Protein AF-0000000084917978 (afdb_homodimer)

Sequence (212 aa):
MIKKILSIIFYSTITFCVLSFISFLFSLAYNSINRTSPNLKIGFPLNYYNQLAVSDNCNGIDLLHGSNIKNFILNYIICVTAILIIKYKSNIKTLLTPSRNSPFGGMIKKILSIIFYSTITFCVLSFISFLFSLAYNSINRTSPNLKIGFPLNYYNQLAVSDNCNGIDLLHGSNIKNFILNYIICVTAILIIKYKSNIKTLLTPSRNSPFGG

Solvent-accessible surface area (backbone atoms only — not comparable to full-atom values): 11146 Å² total; per-residue (Å²): 111,68,66,58,52,51,49,48,54,51,54,16,49,49,50,38,26,37,43,33,33,49,29,36,53,50,27,48,51,52,20,58,75,67,69,47,67,77,28,37,46,27,36,50,92,40,61,22,34,40,34,40,68,36,79,34,93,71,80,21,35,37,73,46,71,51,75,36,65,67,32,46,52,49,32,46,50,52,30,41,50,52,50,49,51,51,52,50,54,52,51,50,49,62,67,66,50,71,72,76,72,59,77,72,79,111,112,68,65,59,52,51,49,49,53,50,53,19,50,50,50,38,27,36,43,32,34,50,29,35,53,50,26,48,50,50,19,58,75,68,68,48,65,77,29,38,46,29,34,51,92,40,63,22,35,40,35,40,69,36,80,33,93,72,81,20,34,38,73,47,70,51,74,37,66,68,33,46,52,50,33,45,49,51,30,40,51,52,48,49,52,54,52,51,53,55,52,49,50,62,67,67,49,71,73,76,75,61,77,73,79,110

Foldseek 3Di:
DVVVVVVLLVQLVVVQVVQQVVQFVVQPVVCVVVVQPPWTFTAPPDTFKTWHWDQDPVRDTDIDIGGHVVRSVVRSVVSSVVSVVVVVVVVVVVVPPPPVPPVPPD/DVVVVVVLLVQLVVVQVVQQVVQFVVQPVVCVVVVQPPWTFTAPPDTFKTWHWDQDPVRDTDIDIGGHVVRSVVRSVVSSVVSVVVVVVVVVVVVPPPPVPPVPPD

Organism: Flavobacterium indicum (strain DSM 17447 / CIP 109464 / GPTSA100-9) (NCBI:txid1094466)

Secondary structure (DSSP, 8-state):
-HHHHHHHHHHHHHHHHHHHHHHHHHHHHHHHHTT-TT-EEE-SSS--EEEEEEE-TTS-EEEEEEE-HHHHHHHHHHHHHHHHHHHHHHHHHHHHS-----TT--/-HHHHHHHHHHHHHHHHHHHHHHHHHHHHHHHHTT-TT-EEE-SSS--EEEEEEE-TTS-EEEEEEE-HHHHHHHHHHHHHHHHHHHHHHHHHHHHS-----TT--

pLDDT: mean 84.76, std 16.05, range [24.89, 98.06]

Structure (mmCIF, N/CA/C/O backbone):
data_AF-0000000084917978-model_v1
#
loop_
_entity.id
_entity.type
_entity.pdbx_description
1 polymer Lipoprotein
#
loop_
_atom_site.group_PDB
_atom_site.id
_atom_site.type_symbol
_atom_site.label_atom_id
_atom_site.label_alt_id
_atom_site.label_comp_id
_atom_site.label_asym_id
_atom_site.label_entity_id
_atom_site.label_seq_id
_atom_site.pdbx_PDB_ins_code
_atom_site.Cartn_x
_atom_site.Cartn_y
_atom_site.Cartn_z
_atom_site.occupancy
_atom_site.B_iso_or_equiv
_atom_site.auth_seq_id
_atom_site.auth_comp_id
_atom_site.auth_asym_id
_atom_site.auth_atom_id
_atom_site.pdbx_PDB_model_num
ATOM 1 N N . MET A 1 1 ? -18.75 19.359 13.18 1 84 1 MET A N 1
ATOM 2 C CA . MET A 1 1 ? -18.703 17.938 13.5 1 84 1 MET A CA 1
ATOM 3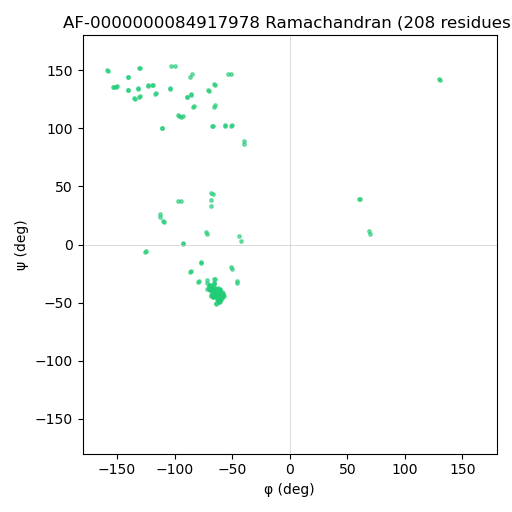 C C . MET A 1 1 ? -18.297 17.109 12.281 1 84 1 MET A C 1
ATOM 5 O O . MET A 1 1 ? -17.391 16.281 12.352 1 84 1 MET A O 1
ATOM 9 N N . ILE A 1 2 ? -18.906 17.391 11.094 1 91.5 2 ILE A N 1
ATOM 10 C CA . ILE A 1 2 ? -18.672 16.625 9.867 1 91.5 2 ILE A CA 1
ATOM 11 C C . ILE A 1 2 ? -17.203 16.766 9.445 1 91.5 2 ILE A C 1
ATOM 13 O O . ILE A 1 2 ? -16.594 15.805 8.992 1 91.5 2 ILE A O 1
ATOM 17 N N . LYS A 1 3 ? -16.703 17.891 9.617 1 90.44 3 LYS A N 1
ATOM 18 C CA . LYS A 1 3 ? -15.32 18.125 9.234 1 90.44 3 LYS A CA 1
ATOM 19 C C . LYS A 1 3 ? -14.367 17.234 10.031 1 90.44 3 LYS A C 1
ATOM 21 O O . LYS A 1 3 ? -13.375 16.734 9.492 1 90.44 3 LYS A O 1
ATOM 26 N N . LYS A 1 4 ? -14.633 17.094 11.266 1 90.94 4 LYS A N 1
ATOM 27 C CA . LYS A 1 4 ? -13.805 16.266 12.141 1 90.94 4 LYS A CA 1
ATOM 28 C C . LYS A 1 4 ? -13.867 14.797 11.734 1 90.94 4 LYS A C 1
ATOM 30 O O . LYS A 1 4 ? -12.852 14.102 11.734 1 90.94 4 LYS A O 1
ATOM 35 N N . ILE A 1 5 ? -15.031 14.375 11.398 1 93 5 ILE A N 1
ATOM 36 C CA . ILE A 1 5 ? -15.234 12.992 10.984 1 93 5 ILE A CA 1
ATOM 37 C C . ILE A 1 5 ? -14.484 12.727 9.68 1 93 5 ILE A C 1
ATOM 39 O O . ILE A 1 5 ? -13.836 11.688 9.531 1 93 5 ILE A O 1
ATOM 43 N N . LEU A 1 6 ? -14.547 13.609 8.82 1 94.44 6 LEU A N 1
ATOM 44 C CA . LEU A 1 6 ? -13.867 13.484 7.539 1 94.44 6 LEU A CA 1
ATOM 45 C C . LEU A 1 6 ? -12.352 13.414 7.73 1 94.44 6 LEU A C 1
ATOM 47 O O . LEU A 1 6 ? -11.672 12.664 7.031 1 94.44 6 LEU A O 1
ATOM 51 N N . SER A 1 7 ? -11.984 14.195 8.664 1 95.06 7 SER A N 1
ATOM 52 C CA . SER A 1 7 ? -10.555 14.188 8.961 1 95.06 7 SER A CA 1
ATOM 53 C C . SER A 1 7 ? -10.109 12.844 9.516 1 95.06 7 SER A C 1
ATOM 55 O O . SER A 1 7 ? -9.062 12.32 9.125 1 95.06 7 SER A O 1
ATOM 57 N N . ILE A 1 8 ? -10.906 12.297 10.305 1 94.19 8 ILE A N 1
ATOM 58 C CA . ILE A 1 8 ? -10.586 11 10.906 1 94.19 8 ILE A CA 1
ATOM 59 C C . ILE A 1 8 ? -10.555 9.922 9.828 1 94.19 8 ILE A C 1
ATOM 61 O O . ILE A 1 8 ? -9.625 9.117 9.781 1 94.19 8 ILE A O 1
ATOM 65 N N . ILE A 1 9 ? -11.5 9.93 8.969 1 96.38 9 ILE A N 1
ATOM 66 C CA . ILE A 1 9 ? -11.586 8.945 7.891 1 96.38 9 ILE A CA 1
ATOM 67 C C . ILE A 1 9 ? -10.391 9.102 6.957 1 96.38 9 ILE A C 1
ATOM 69 O O . ILE A 1 9 ? -9.789 8.109 6.543 1 96.38 9 ILE A O 1
ATOM 73 N N . PHE A 1 10 ? -10.055 10.297 6.715 1 96.75 10 PHE A N 1
ATOM 74 C CA . PHE A 1 10 ? -8.953 10.602 5.805 1 96.75 10 PHE A CA 1
ATOM 75 C C . PHE A 1 10 ? -7.637 10.07 6.352 1 96.75 10 PHE A C 1
ATOM 77 O O . PHE A 1 10 ? -6.938 9.312 5.676 1 96.75 10 PHE A O 1
ATOM 84 N N . TYR A 1 11 ? -7.34 10.383 7.602 1 96.5 11 TYR A N 1
ATOM 85 C CA . TYR A 1 11 ? -6.074 9.969 8.195 1 96.5 11 TYR A CA 1
ATOM 86 C C . TYR A 1 11 ? -6.039 8.461 8.422 1 96.5 11 TYR A C 1
ATOM 88 O O . TYR A 1 11 ? -4.988 7.832 8.289 1 96.5 11 TYR A O 1
ATOM 96 N N . SER A 1 12 ? -7.164 7.855 8.766 1 97.38 12 SER A N 1
ATOM 97 C CA . SER A 1 12 ? -7.234 6.41 8.953 1 97.38 12 SER A CA 1
ATOM 98 C C . SER A 1 12 ? -6.98 5.672 7.641 1 97.38 12 SER A C 1
ATOM 100 O O . SER A 1 12 ? -6.285 4.652 7.621 1 97.38 12 SER A O 1
ATOM 102 N N . THR A 1 13 ? -7.555 6.238 6.582 1 97.44 13 THR A N 1
ATOM 103 C CA . THR A 1 13 ? -7.383 5.613 5.277 1 97.44 13 THR A CA 1
ATOM 104 C C . THR A 1 13 ? -5.926 5.676 4.832 1 97.44 13 THR A C 1
ATOM 106 O O . THR A 1 13 ? -5.371 4.684 4.355 1 97.44 13 THR A O 1
ATOM 109 N N . ILE A 1 14 ? -5.328 6.77 5.016 1 97.44 14 ILE A N 1
ATOM 110 C CA . ILE A 1 14 ? -3.922 6.934 4.672 1 97.44 14 ILE A CA 1
ATOM 111 C C . ILE A 1 14 ? -3.072 5.961 5.48 1 97.44 14 ILE A C 1
ATOM 113 O O . ILE A 1 14 ? -2.219 5.262 4.93 1 97.44 14 ILE A O 1
ATOM 117 N N . THR A 1 15 ? -3.328 5.934 6.762 1 97.06 15 THR A N 1
ATOM 118 C CA . THR A 1 15 ? -2.584 5.043 7.645 1 97.06 15 THR A CA 1
ATOM 119 C C . THR A 1 15 ? -2.746 3.59 7.203 1 97.06 15 THR A C 1
ATOM 121 O O . THR A 1 15 ? -1.768 2.842 7.141 1 97.06 15 THR A O 1
ATOM 124 N N . PHE A 1 16 ? -3.904 3.246 6.875 1 98.06 16 PHE A N 1
ATOM 125 C CA . PHE A 1 16 ? -4.203 1.893 6.426 1 98.06 16 PHE A CA 1
ATOM 126 C C . PHE A 1 16 ? -3.438 1.562 5.152 1 98.06 16 PHE A C 1
ATOM 128 O O . PHE A 1 16 ? -2.838 0.49 5.039 1 98.06 16 PHE A O 1
ATOM 135 N N . CYS A 1 17 ? -3.475 2.453 4.238 1 96.75 17 CYS A N 1
ATOM 136 C CA . CYS A 1 17 ? -2.777 2.25 2.971 1 96.75 17 CYS A CA 1
ATOM 137 C C . CYS A 1 17 ? -1.277 2.102 3.191 1 96.75 17 CYS A C 1
ATOM 139 O O . CYS A 1 17 ? -0.643 1.223 2.605 1 96.75 17 CYS A O 1
ATOM 141 N N . VAL A 1 18 ? -0.763 2.914 4.027 1 97 18 VAL A N 1
ATOM 142 C CA . VAL A 1 18 ? 0.674 2.91 4.281 1 97 18 VAL A CA 1
ATOM 143 C C . VAL A 1 18 ? 1.075 1.602 4.957 1 97 18 VAL A C 1
ATOM 145 O O . VAL A 1 18 ? 2.016 0.932 4.523 1 97 18 VAL A O 1
ATOM 148 N N . LEU A 1 19 ? 0.319 1.195 5.918 1 97.06 19 LEU A N 1
ATOM 149 C CA . LEU A 1 19 ? 0.622 -0.039 6.633 1 97.06 19 LEU A CA 1
ATOM 150 C C . LEU A 1 19 ? 0.495 -1.247 5.711 1 97.06 19 LEU A C 1
ATOM 152 O O . LEU A 1 19 ? 1.307 -2.172 5.777 1 97.06 19 LEU A O 1
ATOM 156 N N . SER A 1 20 ? -0.467 -1.175 4.934 1 97.5 20 SER A N 1
ATOM 157 C CA . SER A 1 20 ? -0.692 -2.27 3.994 1 97.5 20 SER A CA 1
ATOM 158 C C . SER A 1 20 ? 0.442 -2.369 2.979 1 97.5 20 SER A C 1
ATOM 160 O O . SER A 1 20 ? 0.922 -3.465 2.684 1 97.5 20 SER A O 1
ATOM 162 N N . PHE A 1 21 ? 0.875 -1.261 2.508 1 96.69 21 PHE A N 1
ATOM 163 C CA . PHE A 1 21 ? 1.947 -1.267 1.52 1 96.69 21 PHE A CA 1
ATOM 164 C C . PHE A 1 21 ? 3.268 -1.681 2.156 1 96.69 21 PHE A C 1
ATOM 166 O O . PHE A 1 21 ? 4.047 -2.422 1.554 1 96.69 21 PHE A O 1
ATOM 173 N N . ILE A 1 22 ? 3.479 -1.251 3.336 1 96.56 22 ILE A N 1
ATOM 174 C CA . ILE A 1 22 ? 4.688 -1.65 4.047 1 96.56 22 ILE A CA 1
ATOM 175 C C . ILE A 1 22 ? 4.695 -3.164 4.246 1 96.56 22 ILE A C 1
ATOM 177 O O . ILE A 1 22 ? 5.727 -3.814 4.066 1 96.56 22 ILE A O 1
ATOM 181 N N . SER A 1 23 ? 3.584 -3.719 4.602 1 96 23 SER A N 1
ATOM 182 C CA . SER A 1 23 ? 3.484 -5.164 4.77 1 96 23 SER A CA 1
ATOM 183 C C . SER A 1 23 ? 3.797 -5.898 3.469 1 96 23 SER A C 1
ATOM 185 O O . SER A 1 23 ? 4.43 -6.957 3.482 1 96 23 SER A O 1
ATOM 187 N N . PHE A 1 24 ? 3.324 -5.305 2.4 1 94.44 24 PHE A N 1
ATOM 188 C CA . PHE A 1 24 ? 3.615 -5.855 1.082 1 94.44 24 PHE A CA 1
ATOM 189 C C . PHE A 1 24 ? 5.117 -5.863 0.818 1 94.44 24 PHE A C 1
ATOM 191 O O . PHE A 1 24 ? 5.676 -6.887 0.424 1 94.44 24 PHE A O 1
ATOM 198 N N . LEU A 1 25 ? 5.77 -4.738 1.049 1 94.19 25 LEU A N 1
ATOM 199 C CA . LEU A 1 25 ? 7.207 -4.625 0.814 1 94.19 25 LEU A CA 1
ATOM 200 C C . LEU A 1 25 ? 7.98 -5.602 1.692 1 94.19 25 LEU A C 1
ATOM 202 O O . LEU A 1 25 ? 8.938 -6.227 1.236 1 94.19 25 LEU A O 1
ATOM 206 N N . PHE A 1 26 ? 7.527 -5.723 2.848 1 94.62 26 PHE A N 1
ATOM 207 C CA . PHE A 1 26 ? 8.172 -6.648 3.77 1 94.62 26 PHE A CA 1
ATOM 208 C C . PHE A 1 26 ? 8.031 -8.086 3.285 1 94.62 26 PHE A C 1
ATOM 210 O O . PHE A 1 26 ? 8.977 -8.867 3.361 1 94.62 26 PHE A O 1
ATOM 217 N N . SER A 1 27 ? 6.848 -8.383 2.865 1 93.56 27 SER A N 1
ATOM 218 C CA . SER A 1 27 ? 6.598 -9.727 2.35 1 93.56 27 SER A CA 1
ATOM 219 C C . SER A 1 27 ? 7.477 -10.023 1.14 1 93.56 27 SER A C 1
ATOM 221 O O . SER A 1 27 ? 8.055 -11.109 1.043 1 93.56 27 SER A O 1
ATOM 223 N N . LEU A 1 28 ? 7.57 -9.078 0.259 1 90.5 28 LEU A N 1
ATOM 224 C CA . LEU A 1 28 ? 8.398 -9.25 -0.931 1 90.5 28 LEU A CA 1
ATOM 225 C C . LEU A 1 28 ? 9.859 -9.453 -0.553 1 90.5 28 LEU A C 1
ATOM 227 O O . LEU A 1 28 ? 10.523 -10.359 -1.073 1 90.5 28 LEU A O 1
ATOM 231 N N . ALA A 1 29 ? 10.344 -8.633 0.296 1 90.81 29 ALA A N 1
ATOM 232 C CA . ALA A 1 29 ? 11.727 -8.711 0.738 1 90.81 29 ALA A CA 1
ATOM 233 C C . ALA A 1 29 ? 12.008 -10.047 1.425 1 90.81 29 ALA A C 1
ATOM 235 O O . ALA A 1 29 ? 13.008 -10.711 1.129 1 90.81 29 ALA A O 1
ATOM 236 N N . TYR A 1 30 ? 11.109 -10.391 2.277 1 91.56 30 TYR A N 1
ATOM 237 C CA . TYR A 1 30 ? 11.242 -11.641 3.021 1 91.56 30 TYR A CA 1
ATOM 238 C C . TYR A 1 30 ? 11.32 -12.828 2.076 1 91.56 30 TYR A C 1
ATOM 240 O O . TYR A 1 30 ? 12.203 -13.688 2.219 1 91.56 30 TYR A O 1
ATOM 248 N N . ASN A 1 31 ? 10.438 -12.82 1.136 1 89.06 31 ASN A N 1
ATOM 249 C CA . ASN A 1 31 ? 10.359 -13.953 0.216 1 89.06 31 ASN A CA 1
ATOM 250 C C . ASN A 1 31 ? 11.547 -13.969 -0.749 1 89.06 31 ASN A C 1
ATOM 252 O O . ASN A 1 31 ? 12 -15.031 -1.162 1 89.06 31 ASN A O 1
ATOM 256 N N . SER A 1 32 ? 12.023 -12.812 -1.1 1 85.38 32 SER A N 1
ATOM 257 C CA . SER A 1 32 ? 13.203 -12.734 -1.957 1 85.38 32 SER A CA 1
ATOM 258 C C . SER A 1 32 ? 14.445 -13.266 -1.243 1 85.38 32 SER A C 1
ATOM 260 O O . SER A 1 32 ? 15.219 -14.023 -1.821 1 85.38 32 SER A O 1
ATOM 262 N N . ILE A 1 33 ? 14.586 -12.945 -0.074 1 90.44 33 ILE A N 1
ATOM 263 C CA . ILE A 1 33 ? 15.75 -13.336 0.719 1 90.44 33 ILE A CA 1
ATOM 264 C C . ILE A 1 33 ? 15.711 -14.836 0.987 1 90.44 33 ILE A C 1
ATOM 266 O O . ILE A 1 33 ? 16.734 -15.516 0.915 1 90.44 33 ILE A O 1
ATOM 270 N N . ASN A 1 34 ? 14.547 -15.438 1.256 1 90.31 34 ASN A N 1
ATOM 271 C CA . ASN A 1 34 ? 14.398 -16.844 1.61 1 90.31 34 ASN A CA 1
ATOM 272 C C . ASN A 1 34 ? 14.125 -17.703 0.38 1 90.31 34 ASN A C 1
ATOM 274 O O . ASN A 1 34 ? 13.859 -18.906 0.501 1 90.31 34 ASN A O 1
ATOM 278 N N . ARG A 1 35 ? 14.086 -17.141 -0.766 1 86.38 35 ARG A N 1
ATOM 279 C CA . ARG A 1 35 ? 13.891 -17.844 -2.035 1 86.38 35 ARG A CA 1
ATOM 280 C C . ARG A 1 35 ? 12.555 -18.578 -2.062 1 86.38 35 ARG A C 1
ATOM 282 O O . ARG A 1 35 ? 12.477 -19.719 -2.502 1 86.38 35 ARG A O 1
ATOM 289 N N . THR A 1 36 ? 11.531 -17.938 -1.514 1 83.5 36 THR A N 1
ATOM 290 C CA . THR A 1 36 ? 10.18 -18.5 -1.517 1 83.5 36 THR A CA 1
ATOM 291 C C . THR A 1 36 ? 9.266 -17.703 -2.443 1 83.5 36 THR A C 1
ATOM 293 O O . THR A 1 36 ? 8.039 -17.797 -2.342 1 83.5 36 THR A O 1
ATOM 296 N N . SER A 1 37 ? 9.891 -17.047 -3.279 1 79.31 37 SER A N 1
ATOM 297 C CA . SER A 1 37 ? 9.086 -16.359 -4.281 1 79.31 37 SER A CA 1
ATOM 298 C C . SER A 1 37 ? 8.367 -17.359 -5.191 1 79.31 37 SER A C 1
ATOM 300 O O . SER A 1 37 ? 8.883 -18.438 -5.477 1 79.31 37 SER A O 1
ATOM 302 N N . PRO A 1 38 ? 7.082 -16.922 -5.41 1 80.88 38 PRO A N 1
ATOM 303 C CA . PRO A 1 38 ? 6.383 -15.633 -5.406 1 80.88 38 PRO A CA 1
ATOM 304 C C . PRO A 1 38 ? 5.375 -15.516 -4.266 1 80.88 38 PRO A C 1
ATOM 306 O O . PRO A 1 38 ? 4.332 -14.875 -4.422 1 80.88 38 PRO A O 1
ATOM 309 N N . ASN A 1 39 ? 5.641 -16.25 -3.24 1 85.44 39 ASN A N 1
ATOM 310 C CA . ASN A 1 39 ? 4.719 -16.125 -2.117 1 85.44 39 ASN A CA 1
ATOM 311 C C . ASN A 1 39 ? 4.562 -14.672 -1.682 1 85.44 39 ASN A C 1
ATOM 313 O O . ASN A 1 39 ? 5.488 -13.875 -1.832 1 85.44 39 ASN A O 1
ATOM 317 N N . LEU A 1 40 ? 3.348 -14.391 -1.231 1 88.69 40 LEU A N 1
ATOM 318 C CA . LEU A 1 40 ? 3.053 -13.016 -0.849 1 88.69 40 LEU A CA 1
ATOM 319 C C . LEU A 1 40 ? 2.008 -12.977 0.261 1 88.69 40 LEU A C 1
ATOM 321 O O . LEU A 1 40 ? 1.028 -13.719 0.226 1 88.69 40 LEU A O 1
ATOM 325 N N . LYS A 1 41 ? 2.312 -12.102 1.237 1 92.06 41 LYS A N 1
ATOM 326 C CA . LYS A 1 41 ? 1.356 -11.828 2.307 1 92.06 41 LYS A CA 1
ATOM 327 C C . LYS A 1 41 ? 1.18 -10.328 2.514 1 92.06 41 LYS A C 1
ATOM 329 O O . LYS A 1 41 ? 2.16 -9.602 2.672 1 92.06 41 LYS A O 1
ATOM 334 N N . ILE A 1 42 ? -0.081 -9.922 2.482 1 94.56 42 ILE A N 1
ATOM 335 C CA . ILE A 1 42 ? -0.361 -8.5 2.658 1 94.56 42 ILE A CA 1
ATOM 336 C C . ILE A 1 42 ? -1.312 -8.305 3.836 1 94.56 42 ILE A C 1
ATOM 338 O O . ILE A 1 42 ? -2.275 -9.055 3.996 1 94.56 42 ILE A O 1
ATOM 342 N N . GLY A 1 43 ? -1.042 -7.328 4.645 1 95.88 43 GLY A N 1
ATOM 343 C CA . GLY A 1 43 ? -1.89 -6.949 5.762 1 95.88 43 GLY A CA 1
ATOM 344 C C . GLY A 1 43 ? -1.13 -6.824 7.07 1 95.88 43 GLY A C 1
ATOM 345 O O . GLY A 1 43 ? -0.24 -7.629 7.355 1 95.88 43 GLY A O 1
ATOM 346 N N . PHE A 1 44 ? -1.51 -5.898 7.801 1 93.75 44 PHE A N 1
ATOM 347 C CA . PHE A 1 44 ? -0.944 -5.676 9.125 1 93.75 44 PHE A CA 1
ATOM 348 C C . PHE A 1 44 ? -1.942 -4.965 10.031 1 93.75 44 PHE A C 1
ATOM 350 O O . PHE A 1 44 ? -2.51 -3.938 9.648 1 93.75 44 PHE A O 1
ATOM 357 N N . PRO A 1 45 ? -2.105 -5.324 11.141 1 93.5 45 PRO A N 1
ATOM 358 C CA . PRO A 1 45 ? -1.425 -6.422 11.836 1 93.5 45 PRO A CA 1
ATOM 359 C C . PRO A 1 45 ? -1.956 -7.793 11.43 1 93.5 45 PRO A C 1
ATOM 361 O O . PRO A 1 45 ? -1.317 -8.812 11.703 1 93.5 45 PRO A O 1
ATOM 364 N N . LEU A 1 46 ? -3.131 -7.805 10.797 1 96.31 46 LEU A N 1
ATOM 365 C CA . LEU A 1 46 ? -3.703 -9.07 10.344 1 96.31 46 LEU A CA 1
ATOM 366 C C . LEU A 1 46 ? -3.529 -9.234 8.836 1 96.31 46 LEU A C 1
ATOM 368 O O . LEU A 1 46 ? -3.803 -8.312 8.07 1 96.31 46 LEU A O 1
ATOM 372 N N . ASN A 1 47 ? -3.098 -10.375 8.477 1 95.5 47 ASN A N 1
ATOM 373 C CA . ASN A 1 47 ? -2.986 -10.664 7.051 1 95.5 47 ASN A CA 1
ATOM 374 C C . ASN A 1 47 ? -4.359 -10.805 6.395 1 95.5 47 ASN A C 1
ATOM 376 O O . ASN A 1 47 ? -5.238 -11.477 6.93 1 95.5 47 ASN A O 1
ATOM 380 N N . TYR A 1 48 ? -4.492 -10.094 5.246 1 95.5 48 TYR A N 1
ATOM 381 C CA . TYR A 1 48 ? -5.801 -10.219 4.617 1 95.5 48 TYR A CA 1
ATOM 382 C C . TYR A 1 48 ? -5.664 -10.68 3.17 1 95.5 48 TYR A C 1
ATOM 384 O O . TYR A 1 48 ? -6.668 -10.953 2.504 1 95.5 48 TYR A O 1
ATOM 392 N N . TYR A 1 49 ? -4.508 -10.781 2.672 1 92.81 49 TYR A N 1
ATOM 393 C CA . TYR A 1 49 ? -4.262 -11.344 1.348 1 92.81 49 TYR A CA 1
ATOM 394 C C . TYR A 1 49 ? -3.006 -12.203 1.346 1 92.81 49 TYR A C 1
ATOM 396 O O . TYR A 1 49 ? -1.991 -11.836 1.943 1 92.81 49 TYR A O 1
ATOM 404 N N . ASN A 1 50 ? -3.164 -13.359 0.765 1 90.75 50 ASN A N 1
ATOM 405 C CA . ASN A 1 50 ? -2.027 -14.266 0.688 1 90.75 50 ASN A CA 1
ATOM 406 C C . ASN A 1 50 ? -1.968 -14.977 -0.662 1 90.75 50 ASN A C 1
ATOM 408 O O . ASN A 1 50 ? -3.004 -15.289 -1.25 1 90.75 50 ASN A O 1
ATOM 412 N N . GLN A 1 51 ? -0.816 -15.164 -1.07 1 86.44 51 GLN A N 1
ATOM 413 C CA . GLN A 1 51 ? -0.516 -15.984 -2.236 1 86.44 51 GLN A CA 1
ATOM 414 C C . GLN A 1 51 ? 0.61 -16.969 -1.936 1 86.44 51 GLN A C 1
ATOM 416 O O . GLN A 1 51 ? 1.62 -16.609 -1.332 1 86.44 51 GLN A O 1
ATOM 421 N N . LEU A 1 52 ? 0.342 -18.25 -2.373 1 81.94 52 LEU A N 1
ATOM 422 C CA . LEU A 1 52 ? 1.307 -19.312 -2.078 1 81.94 52 LEU A CA 1
ATOM 423 C C . LEU A 1 52 ? 1.567 -20.172 -3.311 1 81.94 52 LEU A C 1
ATOM 425 O O . LEU A 1 52 ? 0.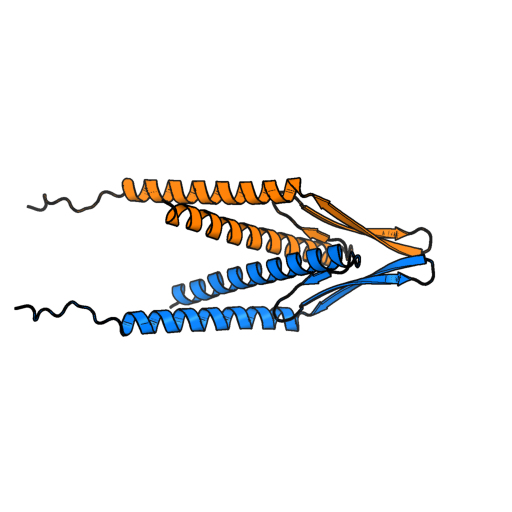627 -20.656 -3.939 1 81.94 52 LEU A O 1
ATOM 429 N N . ALA A 1 53 ? 2.867 -20.25 -3.611 1 76.31 53 ALA A N 1
ATOM 430 C CA . ALA A 1 53 ? 3.262 -21.156 -4.68 1 76.31 53 ALA A CA 1
ATOM 431 C C . ALA A 1 53 ? 3.42 -22.578 -4.156 1 76.31 53 ALA A C 1
ATOM 433 O O . ALA A 1 53 ? 4.117 -22.812 -3.164 1 76.31 53 ALA A O 1
ATOM 434 N N . VAL A 1 54 ? 2.594 -23.453 -4.723 1 71.88 54 VAL A N 1
ATOM 435 C CA . VAL A 1 54 ? 2.674 -24.844 -4.309 1 71.88 54 VAL A CA 1
ATOM 436 C C . VAL A 1 54 ? 3.1 -25.719 -5.492 1 71.88 54 VAL A C 1
ATOM 438 O O . VAL A 1 54 ? 2.641 -25.516 -6.617 1 71.88 54 VAL A O 1
ATOM 441 N N . SER A 1 55 ? 4.09 -26.547 -5.246 1 69.25 55 SER A N 1
ATOM 442 C CA . SER A 1 55 ? 4.539 -27.484 -6.266 1 69.25 55 SER A CA 1
ATOM 443 C C . SER A 1 55 ? 3.463 -28.516 -6.582 1 69.25 55 SER A C 1
ATOM 445 O O . SER A 1 55 ? 2.768 -29 -5.68 1 69.25 55 SER A O 1
ATOM 447 N N . ASP A 1 56 ? 3.107 -28.438 -7.812 1 62.38 56 ASP A N 1
ATOM 448 C CA . ASP A 1 56 ? 2.17 -29.484 -8.18 1 62.38 56 ASP A CA 1
ATOM 449 C C . ASP A 1 56 ? 2.908 -30.766 -8.562 1 62.38 56 ASP A C 1
ATOM 451 O O . ASP A 1 56 ? 4.098 -30.734 -8.883 1 62.38 56 ASP A O 1
ATOM 455 N N . ASN A 1 57 ? 2.26 -31.828 -8.242 1 59.38 57 ASN A N 1
ATOM 456 C CA . ASN A 1 57 ? 2.771 -33.188 -8.477 1 59.38 57 ASN A CA 1
ATOM 457 C C . ASN A 1 57 ? 3.34 -33.312 -9.891 1 59.38 57 ASN A C 1
ATOM 459 O O . ASN A 1 57 ? 4.203 -34.156 -10.133 1 59.38 57 ASN A O 1
ATOM 463 N N . CYS A 1 58 ? 2.805 -32.625 -10.742 1 57.75 58 CYS A N 1
ATOM 464 C CA . CYS A 1 58 ? 3.26 -32.812 -12.117 1 57.75 58 CYS A CA 1
ATOM 465 C C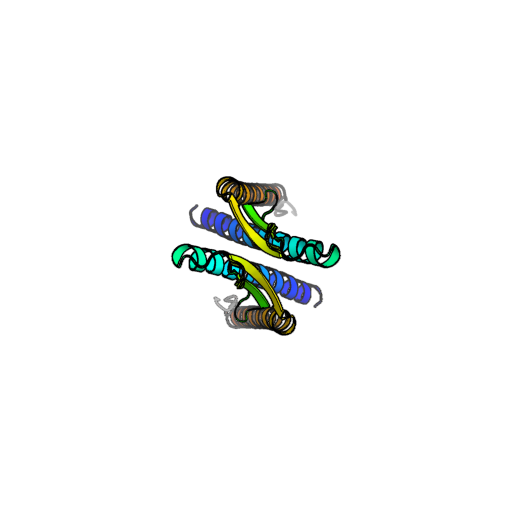 . CYS A 1 58 ? 4.297 -31.766 -12.484 1 57.75 58 CYS A C 1
ATOM 467 O O . CYS A 1 58 ? 4.367 -31.328 -13.641 1 57.75 58 CYS A O 1
ATOM 469 N N . ASN A 1 59 ? 5.129 -31.391 -11.664 1 56.97 59 ASN A N 1
ATOM 470 C CA . ASN A 1 59 ? 6.262 -30.5 -11.859 1 56.97 59 ASN A CA 1
ATOM 471 C C . ASN A 1 59 ? 5.805 -29.062 -12.117 1 56.97 59 ASN A C 1
ATOM 473 O O . ASN A 1 59 ? 6.535 -28.266 -12.711 1 56.97 59 ASN A O 1
ATOM 477 N N . GLY A 1 60 ? 4.465 -28.828 -11.922 1 59.66 60 GLY A N 1
ATOM 478 C CA . GLY A 1 60 ? 4.02 -27.453 -12.086 1 59.66 60 GLY A CA 1
ATOM 479 C C . GLY A 1 60 ? 3.852 -26.719 -10.773 1 59.66 60 GLY A C 1
ATOM 480 O O . GLY A 1 60 ? 4.176 -27.25 -9.711 1 59.66 60 GLY A O 1
ATOM 481 N N . ILE A 1 61 ? 3.971 -25.5 -10.742 1 62.22 61 ILE A N 1
ATOM 482 C CA . ILE A 1 61 ? 3.699 -24.672 -9.57 1 62.22 61 ILE A CA 1
ATOM 483 C C . ILE A 1 61 ? 2.287 -24.109 -9.656 1 62.22 61 ILE A C 1
ATOM 485 O O . ILE A 1 61 ? 1.907 -23.531 -10.68 1 62.22 61 ILE A O 1
ATOM 489 N N . ASP A 1 62 ? 1.417 -24.703 -8.672 1 70.25 62 ASP A N 1
ATOM 490 C CA . ASP A 1 62 ? 0.097 -24.094 -8.531 1 70.25 62 ASP A CA 1
ATOM 491 C C . ASP A 1 62 ? 0.135 -22.906 -7.57 1 70.25 62 ASP A C 1
ATOM 493 O O . ASP A 1 62 ? 0.82 -22.953 -6.547 1 70.25 62 ASP A O 1
ATOM 497 N N . LEU A 1 63 ? -0.418 -21.703 -8.008 1 72.12 63 LEU A N 1
ATOM 498 C CA . LEU A 1 63 ? -0.497 -20.547 -7.129 1 72.12 63 LEU A CA 1
ATOM 499 C C . LEU A 1 63 ? -1.843 -20.5 -6.41 1 72.12 63 LEU A C 1
ATOM 501 O O . LEU A 1 63 ? -2.883 -20.312 -7.047 1 72.12 63 LEU A O 1
ATOM 505 N N . LEU A 1 64 ? -1.751 -20.734 -5.121 1 79.06 64 LEU A N 1
ATOM 506 C CA . LEU A 1 64 ? -2.922 -20.578 -4.266 1 79.06 64 LEU A CA 1
ATOM 507 C C . LEU A 1 64 ? -3.023 -19.156 -3.742 1 79.06 64 LEU A C 1
ATOM 509 O O . LEU A 1 64 ? -2.012 -18.547 -3.395 1 79.06 64 LEU A O 1
ATOM 513 N N . HIS A 1 65 ? -4.211 -18.609 -3.977 1 82.88 65 HIS A N 1
ATOM 514 C CA . HIS A 1 65 ? -4.41 -17.266 -3.445 1 82.88 65 HIS A CA 1
ATOM 515 C C . HIS A 1 65 ? -5.719 -17.172 -2.674 1 82.88 65 HIS A C 1
ATOM 517 O O . HIS A 1 65 ? -6.621 -17.984 -2.865 1 82.88 65 HIS A O 1
ATOM 523 N N . GLY A 1 66 ? -5.723 -16.234 -1.695 1 85.81 66 GLY A N 1
ATOM 524 C CA . GLY A 1 66 ? -6.914 -16.031 -0.887 1 85.81 66 GLY A CA 1
ATOM 525 C C . GLY A 1 66 ? -6.969 -14.672 -0.221 1 85.81 66 GLY A C 1
ATOM 526 O O . GLY A 1 66 ? -5.926 -14.055 0.028 1 85.81 66 GLY A O 1
ATOM 527 N N . SER A 1 67 ? -8.211 -14.258 -0.048 1 89.38 67 SER A N 1
ATOM 528 C CA . SER A 1 67 ? -8.461 -13 0.655 1 89.38 67 SER A CA 1
ATOM 529 C C . SER A 1 67 ? -9.312 -13.227 1.903 1 89.38 67 SER A C 1
ATOM 531 O O . SER A 1 67 ? -10.188 -14.094 1.915 1 89.38 67 SER A O 1
ATOM 533 N N . ASN A 1 68 ? -8.953 -12.594 2.941 1 93.31 68 ASN A N 1
ATOM 534 C CA . ASN A 1 68 ? -9.719 -12.578 4.184 1 93.31 68 ASN A CA 1
ATOM 535 C C . ASN A 1 68 ? -10.32 -11.203 4.461 1 93.31 68 ASN A C 1
ATOM 537 O O . ASN A 1 68 ? -9.68 -10.352 5.066 1 93.31 68 ASN A O 1
ATOM 541 N N . ILE A 1 69 ? -11.555 -11.016 4.176 1 93.25 69 ILE A N 1
ATOM 542 C CA . ILE A 1 69 ? -12.227 -9.719 4.23 1 93.25 69 ILE A CA 1
ATOM 543 C C . ILE A 1 69 ? -12.383 -9.281 5.684 1 93.25 69 ILE A C 1
ATOM 545 O O . ILE A 1 69 ? -12.328 -8.086 5.988 1 93.25 69 ILE A O 1
ATOM 549 N N . LYS A 1 70 ? -12.633 -10.289 6.465 1 96.31 70 LYS A N 1
ATOM 550 C CA . LYS A 1 70 ? -12.773 -9.961 7.883 1 96.31 70 LYS A CA 1
ATOM 551 C C . LYS A 1 70 ? -11.508 -9.297 8.414 1 96.31 70 LYS A C 1
ATOM 553 O O . LYS A 1 70 ? -11.586 -8.273 9.102 1 96.31 70 LYS A O 1
ATOM 558 N N . ASN A 1 71 ? -10.359 -9.836 8.07 1 96.75 71 ASN A N 1
ATOM 559 C CA . ASN A 1 71 ? -9.094 -9.266 8.5 1 96.75 71 ASN A CA 1
ATOM 560 C C . ASN A 1 71 ? -8.867 -7.887 7.887 1 96.75 71 ASN A C 1
ATOM 562 O O . ASN A 1 71 ? -8.281 -7.004 8.523 1 96.75 71 ASN A O 1
ATOM 566 N N . PHE A 1 72 ? -9.32 -7.645 6.707 1 96.62 72 PHE A N 1
ATOM 567 C CA . PHE A 1 72 ? -9.227 -6.355 6.031 1 96.62 72 PHE A CA 1
ATOM 568 C C . PHE A 1 72 ? -9.992 -5.289 6.801 1 96.62 72 PHE A C 1
ATOM 570 O O . PHE A 1 72 ? -9.445 -4.23 7.117 1 96.62 72 PHE A O 1
ATOM 577 N N . ILE A 1 73 ? -11.188 -5.609 7.176 1 97.38 73 ILE A N 1
ATOM 578 C CA . ILE A 1 73 ? -12.062 -4.688 7.887 1 97.38 73 ILE A CA 1
ATOM 579 C C . ILE A 1 73 ? -11.516 -4.422 9.289 1 97.38 73 ILE A C 1
ATOM 581 O O . ILE A 1 73 ? -11.484 -3.277 9.742 1 97.38 73 ILE A O 1
ATOM 585 N N . LEU A 1 74 ? -11.094 -5.48 9.883 1 97.75 74 LEU A N 1
ATOM 586 C CA . LEU A 1 74 ? -10.547 -5.336 11.227 1 97.75 74 LEU A CA 1
ATOM 587 C C . LEU A 1 74 ? -9.32 -4.441 11.227 1 97.75 74 LEU A C 1
ATOM 589 O O . LEU A 1 74 ? -9.156 -3.596 12.109 1 97.75 74 LEU A O 1
ATOM 593 N N . ASN A 1 75 ? -8.422 -4.625 10.234 1 98 75 ASN A N 1
ATOM 594 C CA . ASN A 1 75 ? -7.254 -3.76 10.109 1 98 75 ASN A CA 1
ATOM 595 C C . ASN A 1 75 ? -7.652 -2.295 9.961 1 98 75 ASN A C 1
ATOM 597 O O . ASN A 1 75 ? -7.016 -1.411 10.539 1 98 75 ASN A O 1
ATOM 601 N N . TYR A 1 76 ? -8.656 -2.059 9.195 1 97.81 76 TYR A N 1
ATOM 602 C CA . TYR A 1 76 ? -9.109 -0.684 9.016 1 97.81 76 TYR A CA 1
ATOM 603 C C . TYR A 1 76 ? -9.656 -0.109 10.312 1 97.81 76 TYR A C 1
ATOM 605 O O . TYR A 1 76 ? -9.383 1.043 10.656 1 97.81 76 TYR A O 1
ATOM 613 N N . ILE A 1 77 ? -10.406 -0.891 11.047 1 97.94 77 ILE A N 1
ATOM 614 C CA . ILE A 1 77 ? -10.969 -0.469 12.328 1 97.94 77 ILE A CA 1
ATOM 615 C C . ILE A 1 77 ? -9.844 -0.14 13.305 1 97.94 77 ILE A C 1
ATOM 617 O O . ILE A 1 77 ? -9.922 0.845 14.039 1 97.94 77 ILE A O 1
ATOM 621 N N . ILE A 1 78 ? -8.859 -0.958 13.281 1 97.94 78 ILE A N 1
ATOM 622 C CA . ILE A 1 78 ? -7.699 -0.71 14.133 1 97.94 78 ILE A CA 1
ATOM 623 C C . ILE A 1 78 ? -7.086 0.644 13.781 1 97.94 78 ILE A C 1
ATOM 625 O O . ILE A 1 78 ? -6.73 1.419 14.672 1 97.94 78 ILE A O 1
ATOM 629 N N . CYS A 1 79 ? -6.945 0.938 12.484 1 97.44 79 CYS A N 1
ATOM 630 C CA . CYS A 1 79 ? -6.402 2.221 12.055 1 97.44 79 CYS A CA 1
ATOM 631 C C . CYS A 1 79 ? -7.297 3.369 12.508 1 97.44 79 CYS A C 1
ATOM 633 O O . CYS A 1 79 ? -6.809 4.391 12.992 1 97.44 79 CYS A O 1
ATOM 635 N N . VAL A 1 80 ? -8.625 3.227 12.43 1 97.19 80 VAL A N 1
ATOM 636 C CA . VAL A 1 80 ? -9.578 4.238 12.867 1 97.19 80 VAL A CA 1
ATOM 637 C C . VAL A 1 80 ? -9.422 4.488 14.359 1 97.19 80 VAL A C 1
ATOM 639 O O . VAL A 1 80 ? -9.383 5.641 14.805 1 97.19 80 VAL A O 1
ATOM 642 N N . THR A 1 81 ? -9.328 3.43 15.07 1 97.5 81 THR A N 1
ATOM 643 C CA . THR A 1 81 ? -9.18 3.525 16.516 1 97.5 81 THR A CA 1
ATOM 644 C C . THR A 1 81 ? -7.887 4.25 16.875 1 97.5 81 THR A C 1
ATOM 646 O O . THR A 1 81 ? -7.875 5.105 17.766 1 97.5 81 THR A O 1
ATOM 649 N N . ALA A 1 82 ? -6.828 3.893 16.234 1 96.12 82 ALA A N 1
ATOM 650 C CA . ALA A 1 82 ? -5.539 4.535 16.484 1 96.12 82 ALA A CA 1
ATOM 651 C C . ALA A 1 82 ? -5.625 6.043 16.25 1 96.12 82 ALA A C 1
ATOM 653 O O . ALA A 1 82 ? -5.141 6.836 17.062 1 96.12 82 ALA A O 1
ATOM 654 N N . ILE A 1 83 ? -6.273 6.473 15.156 1 96.19 83 ILE A N 1
ATOM 655 C CA . ILE A 1 83 ? -6.383 7.883 14.812 1 96.19 83 ILE A CA 1
ATOM 656 C C . ILE A 1 83 ? -7.277 8.594 15.82 1 96.19 83 ILE A C 1
ATOM 658 O O . ILE A 1 83 ? -7.012 9.742 16.203 1 96.19 83 ILE A O 1
ATOM 662 N N . LEU A 1 84 ? -8.25 7.891 16.234 1 95.31 84 LEU A N 1
ATOM 663 C CA . LEU A 1 84 ? -9.125 8.453 17.266 1 95.31 84 LEU A CA 1
ATOM 664 C C . LEU A 1 84 ? -8.359 8.719 18.547 1 95.31 84 LEU A C 1
ATOM 666 O O . LEU A 1 84 ? -8.516 9.781 19.172 1 95.31 84 LEU A O 1
ATOM 670 N N . ILE A 1 85 ? -7.582 7.82 18.953 1 94.38 85 ILE A N 1
ATOM 671 C CA . ILE A 1 85 ? -6.785 7.953 20.172 1 94.38 85 ILE A CA 1
ATOM 672 C C . ILE A 1 85 ? -5.809 9.117 20.031 1 94.38 85 ILE A C 1
ATOM 674 O O . ILE A 1 85 ? -5.664 9.93 20.938 1 94.38 85 ILE A O 1
ATOM 678 N N . ILE A 1 86 ? -5.16 9.188 18.906 1 92.25 86 ILE A N 1
ATOM 679 C CA . ILE A 1 86 ? -4.18 10.242 18.672 1 92.25 86 ILE A CA 1
ATOM 680 C C . ILE A 1 86 ? -4.867 11.602 18.703 1 92.25 86 ILE A C 1
ATOM 682 O O . ILE A 1 86 ? -4.363 12.539 19.328 1 92.25 86 ILE A O 1
ATOM 686 N N . LYS A 1 87 ? -5.969 11.742 18.094 1 90.5 87 LYS A N 1
ATOM 687 C CA . LYS A 1 87 ? -6.688 13.016 18.078 1 90.5 87 LYS A CA 1
ATOM 688 C C . LYS A 1 87 ? -7.215 13.375 19.469 1 90.5 87 LYS A C 1
ATOM 690 O O . LYS A 1 87 ? -7.223 14.547 19.844 1 90.5 87 LYS A O 1
ATOM 695 N N . TYR A 1 88 ? -7.652 12.422 20.172 1 89.25 88 TYR A N 1
ATOM 696 C CA . TYR A 1 88 ? -8.125 12.648 21.531 1 89.25 88 TYR A CA 1
ATOM 697 C C . TYR A 1 88 ? -7 13.148 22.438 1 89.25 88 TYR A C 1
ATOM 699 O O . TYR A 1 88 ? -7.168 14.117 23.172 1 89.25 88 TYR A O 1
ATOM 707 N N . LYS A 1 89 ? -5.914 12.555 22.359 1 88.56 89 LYS A N 1
ATOM 708 C CA . LYS A 1 89 ? -4.758 12.938 23.156 1 88.56 89 LYS A CA 1
ATOM 709 C C . LYS A 1 89 ? -4.285 14.344 22.797 1 88.56 89 LYS A C 1
ATOM 711 O O . LYS A 1 89 ? -3.889 15.117 23.672 1 88.56 89 LYS A O 1
ATOM 716 N N . SER A 1 90 ? -4.348 14.656 21.5 1 85.81 90 SER A N 1
ATOM 717 C CA . SER A 1 90 ? -3.945 15.984 21.047 1 85.81 90 SER A CA 1
ATOM 718 C C . SER A 1 90 ? -4.895 17.047 21.578 1 85.81 90 SER A C 1
ATOM 720 O O . SER A 1 90 ? -4.457 18.141 21.953 1 85.81 90 SER A O 1
ATOM 722 N N . ASN A 1 91 ? -6.047 16.719 21.656 1 83.94 91 ASN A N 1
ATOM 723 C CA . ASN A 1 91 ? -7.031 17.656 22.188 1 83.94 91 ASN A CA 1
ATOM 724 C C . ASN A 1 91 ? -6.855 17.875 23.688 1 83.94 91 ASN A C 1
ATOM 726 O O . ASN A 1 91 ? -7.008 19 24.172 1 83.94 91 ASN A O 1
ATOM 730 N N . ILE A 1 92 ? -6.551 16.891 24.344 1 82.69 92 ILE A N 1
ATOM 731 C CA . ILE A 1 92 ? -6.34 17 25.781 1 82.69 92 ILE A CA 1
ATOM 732 C C . ILE A 1 92 ? -5.098 17.844 26.062 1 82.69 92 ILE A C 1
ATOM 734 O O . ILE A 1 92 ? -5.09 18.672 26.969 1 82.69 92 ILE A O 1
ATOM 738 N N . LYS A 1 93 ? -4.109 17.688 25.359 1 77.69 93 LYS A N 1
ATOM 739 C CA . LYS A 1 93 ? -2.871 18.438 25.531 1 77.69 93 LYS A CA 1
ATOM 740 C C . LYS A 1 93 ? -3.096 19.922 25.281 1 77.69 93 LYS A C 1
ATOM 742 O O . LYS A 1 93 ? -2.543 20.766 25.984 1 77.69 93 LYS A O 1
ATOM 747 N N . THR A 1 94 ? -3.859 20.219 24.297 1 73.38 94 THR A N 1
ATOM 748 C CA . THR A 1 94 ? -4.16 21.609 24.031 1 73.38 94 THR A CA 1
ATOM 749 C C . THR A 1 94 ? -4.957 22.234 25.172 1 73.38 94 THR A C 1
ATOM 751 O O . THR A 1 94 ? -4.805 23.422 25.469 1 73.38 94 THR A O 1
ATOM 754 N N . LEU A 1 95 ? -5.688 21.438 25.797 1 72.5 95 LEU A N 1
ATOM 755 C CA . LEU A 1 95 ? -6.512 21.906 26.906 1 72.5 95 LEU A CA 1
ATOM 756 C C . LEU A 1 95 ? -5.676 22.062 28.172 1 72.5 95 LEU A C 1
ATOM 758 O O . LEU A 1 95 ? -5.945 22.953 28.984 1 72.5 95 LEU A O 1
ATOM 762 N N . LEU A 1 96 ? -4.676 21.266 28.328 1 71.81 96 LEU A N 1
ATOM 763 C CA . LEU A 1 96 ? -3.855 21.266 29.531 1 71.81 96 LEU A CA 1
ATOM 764 C C . LEU A 1 96 ? -2.732 22.297 29.422 1 71.81 96 LEU A C 1
ATOM 766 O O . LEU A 1 96 ? -2.072 22.609 30.422 1 71.81 96 LEU A O 1
ATOM 770 N N . THR A 1 97 ? -2.35 22.672 28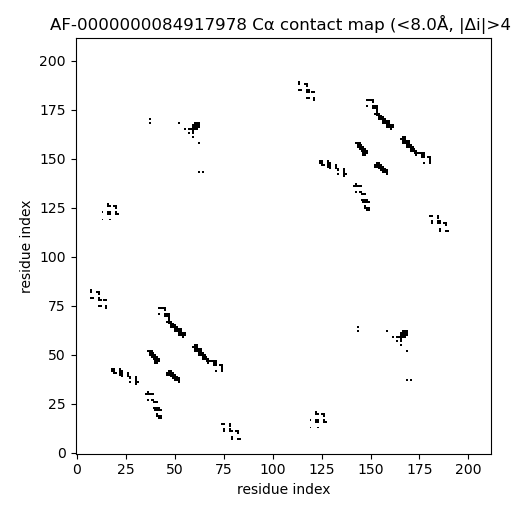.172 1 65.62 97 THR A N 1
ATOM 771 C CA . THR A 1 97 ? -1.378 23.75 28.047 1 65.62 97 THR A CA 1
ATOM 772 C C . THR A 1 97 ? -1.978 25.078 28.516 1 65.62 97 THR A C 1
ATOM 774 O O . THR A 1 97 ? -3.02 25.5 28.016 1 65.62 97 THR A O 1
ATOM 777 N N . PRO A 1 98 ? -1.684 25.562 29.672 1 57.72 98 PRO A N 1
ATOM 778 C CA . PRO A 1 98 ? -2.193 26.797 30.281 1 57.72 98 PRO A CA 1
ATOM 779 C C . PRO A 1 98 ? -2.076 28 29.344 1 57.72 98 PRO A C 1
ATOM 781 O O . PRO A 1 98 ? -1.081 28.125 28.625 1 57.72 98 PRO A O 1
ATOM 784 N N . SER A 1 99 ? -3.135 28.422 28.734 1 55.69 99 SER A N 1
ATOM 785 C CA . SER A 1 99 ? -3.102 29.719 28.078 1 55.69 99 SER A CA 1
ATOM 786 C C . SER A 1 99 ? -2.336 30.75 28.906 1 55.69 99 SER A C 1
ATOM 788 O O . SER A 1 99 ? -2.619 30.922 30.094 1 55.69 99 SER A O 1
ATOM 790 N N . ARG A 1 100 ? -1.047 30.781 28.719 1 52.69 100 ARG A N 1
ATOM 791 C CA . ARG A 1 100 ? -0.233 31.781 29.406 1 52.69 100 ARG A CA 1
ATOM 792 C C . ARG A 1 100 ? -0.905 33.156 29.391 1 52.69 100 ARG A C 1
ATOM 794 O O . ARG A 1 100 ? -0.278 34.156 29.703 1 52.69 100 ARG A O 1
ATOM 801 N N . ASN A 1 101 ? -2.119 33.25 28.828 1 46.75 101 ASN A N 1
ATOM 802 C CA . ASN A 1 101 ? -2.562 34.625 28.922 1 46.75 101 ASN A CA 1
ATOM 803 C C . ASN A 1 101 ? -2.842 35.031 30.359 1 46.75 101 ASN A C 1
ATOM 805 O O . ASN A 1 101 ? -3.961 34.875 30.859 1 46.75 101 ASN A O 1
ATOM 809 N N . SER A 1 102 ? -2.107 34.5 31.344 1 45.66 102 SER A N 1
ATOM 810 C CA . SER A 1 102 ? -2.424 35.188 32.594 1 45.66 102 SER A CA 1
ATOM 811 C C . SER A 1 102 ? -2.195 36.688 32.469 1 45.66 102 SER A C 1
ATOM 813 O O . SER A 1 102 ? -1.122 37.125 32.062 1 45.66 102 SER A O 1
ATOM 815 N N . PRO A 1 103 ? -3.354 37.5 32.312 1 45.19 103 PRO A N 1
ATOM 816 C CA . PRO A 1 103 ? -3.268 38.969 32.344 1 45.19 103 PRO A CA 1
ATOM 817 C C . PRO A 1 103 ? -2.508 39.469 33.594 1 45.19 103 PRO A C 1
ATOM 819 O O . PRO A 1 103 ? -2.332 40.688 33.75 1 45.19 103 PRO A O 1
ATOM 822 N N . PHE A 1 104 ? -2.416 38.5 34.688 1 42.03 104 PHE A N 1
ATOM 823 C CA . PHE A 1 104 ? -2.016 39.156 35.938 1 42.03 104 PHE A CA 1
ATOM 824 C C . PHE A 1 104 ? -0.547 39.562 35.875 1 42.03 104 PHE A C 1
ATOM 826 O O . PHE A 1 104 ? 0.036 39.906 36.906 1 42.03 104 PHE A O 1
ATOM 833 N N . GLY A 1 105 ? 0.157 39.469 34.688 1 35.34 105 GLY A N 1
ATOM 834 C CA . GLY A 1 105 ? 1.406 40.188 34.844 1 35.34 105 GLY A CA 1
ATOM 835 C C . GLY A 1 105 ? 1.207 41.688 34.969 1 35.34 105 GLY A C 1
ATOM 836 O O . GLY A 1 105 ? 1.424 42.438 34.031 1 35.34 105 GLY A O 1
ATOM 837 N N . GLY A 1 106 ? 0.183 42.125 35.812 1 24.89 106 GLY A N 1
ATOM 838 C CA . GLY A 1 106 ? 0.449 43.469 36.312 1 24.89 106 GLY A CA 1
ATOM 839 C C . GLY A 1 106 ? 1.678 43.531 37.219 1 24.89 106 GLY A C 1
ATOM 840 O O . GLY A 1 106 ? 2.17 42.469 37.688 1 24.89 106 GLY A O 1
ATOM 841 N N . MET B 1 1 ? 16.109 24.453 7.414 1 83.88 1 MET B N 1
ATOM 842 C CA . MET B 1 1 ? 16.203 23.828 6.102 1 83.88 1 MET B CA 1
ATOM 843 C C . MET B 1 1 ? 15.953 22.312 6.203 1 83.88 1 MET B C 1
ATOM 845 O O . MET B 1 1 ? 15.141 21.766 5.457 1 83.88 1 MET B O 1
ATOM 849 N N . ILE B 1 2 ? 16.562 21.625 7.195 1 91.56 2 ILE B N 1
ATOM 850 C CA . ILE B 1 2 ? 16.469 20.172 7.359 1 91.56 2 ILE B CA 1
ATOM 851 C C . ILE B 1 2 ? 15.023 19.781 7.648 1 91.56 2 ILE B C 1
ATOM 853 O O . ILE B 1 2 ? 14.531 18.766 7.145 1 91.56 2 ILE B O 1
ATOM 857 N N . LYS B 1 3 ? 14.398 20.547 8.375 1 90.31 3 LYS B N 1
ATOM 858 C CA . LYS B 1 3 ? 13.008 20.25 8.719 1 90.31 3 LYS B CA 1
ATOM 859 C C . LYS B 1 3 ? 12.125 20.234 7.48 1 90.31 3 LYS B C 1
ATOM 861 O O . LYS B 1 3 ? 11.219 19.406 7.375 1 90.31 3 LYS B O 1
ATOM 866 N N . LYS B 1 4 ? 12.32 21.141 6.613 1 91.19 4 LYS B N 1
ATOM 867 C CA . LYS B 1 4 ? 11.547 21.234 5.379 1 91.19 4 LYS B CA 1
ATOM 868 C C . LYS B 1 4 ? 11.789 20.016 4.492 1 91.19 4 LYS B C 1
ATOM 870 O O . LYS B 1 4 ? 10.852 19.469 3.898 1 91.19 4 LYS B O 1
ATOM 875 N N . ILE B 1 5 ? 13.016 19.609 4.441 1 92.81 5 ILE B N 1
ATOM 876 C CA . ILE B 1 5 ? 13.391 18.453 3.637 1 92.81 5 ILE B CA 1
ATOM 877 C C . ILE B 1 5 ? 12.734 17.203 4.207 1 92.81 5 ILE B C 1
ATOM 879 O O . ILE B 1 5 ? 12.219 16.375 3.459 1 92.81 5 ILE B O 1
ATOM 883 N N . LEU B 1 6 ? 12.75 17.078 5.434 1 94.31 6 LEU B N 1
ATOM 884 C CA . LEU B 1 6 ? 12.148 15.93 6.098 1 94.31 6 LEU B CA 1
ATOM 885 C C . LEU B 1 6 ? 10.648 15.883 5.844 1 94.31 6 LEU B C 1
ATOM 887 O O . LEU B 1 6 ? 10.086 14.797 5.66 1 94.31 6 LEU B O 1
ATOM 891 N N . SER B 1 7 ? 10.125 17.062 5.84 1 95.12 7 SER B N 1
ATOM 892 C CA . SER B 1 7 ? 8.695 17.125 5.566 1 95.12 7 SER B CA 1
ATOM 893 C C . SER B 1 7 ? 8.375 16.672 4.148 1 95.12 7 SER B C 1
ATOM 895 O O . SER B 1 7 ? 7.414 15.938 3.932 1 95.12 7 SER B O 1
ATOM 897 N N 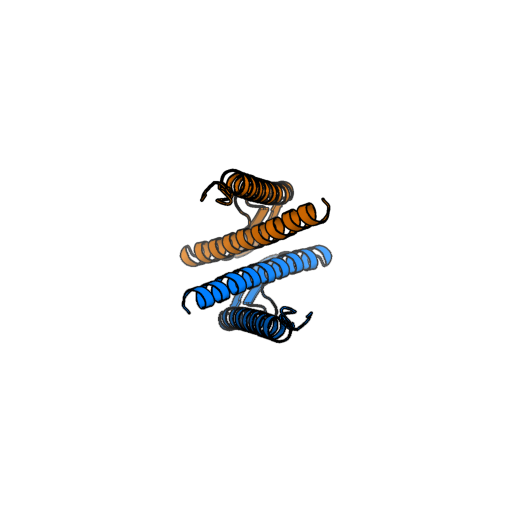. ILE B 1 8 ? 9.195 17.031 3.268 1 94.38 8 ILE B N 1
ATOM 898 C CA . ILE B 1 8 ? 8.992 16.672 1.871 1 94.38 8 ILE B CA 1
ATOM 899 C C . ILE B 1 8 ? 9.133 15.156 1.711 1 94.38 8 ILE B C 1
ATOM 901 O O . ILE B 1 8 ? 8.305 14.516 1.059 1 94.38 8 ILE B O 1
ATOM 905 N N . ILE B 1 9 ? 10.109 14.602 2.307 1 96.25 9 ILE B N 1
ATOM 906 C CA . ILE B 1 9 ? 10.359 13.164 2.232 1 96.25 9 ILE B CA 1
ATOM 907 C C . ILE B 1 9 ? 9.195 12.406 2.867 1 96.25 9 ILE B C 1
ATOM 909 O O . ILE B 1 9 ? 8.727 11.398 2.324 1 96.25 9 ILE B O 1
ATOM 913 N N . PHE B 1 10 ? 8.727 12.922 3.928 1 96.75 10 PHE B N 1
ATOM 914 C CA . PHE B 1 10 ? 7.648 12.289 4.664 1 96.75 10 PHE B CA 1
ATOM 915 C C . PHE B 1 10 ? 6.375 12.242 3.83 1 96.75 10 PHE B C 1
ATOM 917 O O . PHE B 1 10 ? 5.801 11.172 3.617 1 96.75 10 PHE B O 1
ATOM 924 N N . TYR B 1 11 ? 5.98 13.375 3.291 1 96.5 11 TYR B N 1
ATOM 925 C CA . TYR B 1 11 ? 4.738 13.438 2.527 1 96.5 11 TYR B CA 1
ATOM 926 C C . TYR B 1 11 ? 4.863 12.68 1.212 1 96.5 11 TYR B C 1
ATOM 928 O O . TYR B 1 11 ? 3.896 12.078 0.743 1 96.5 11 TYR B O 1
ATOM 936 N N . SER B 1 12 ? 6.031 12.68 0.575 1 97.44 12 SER B N 1
ATOM 937 C CA . SER B 1 12 ? 6.25 11.938 -0.662 1 97.44 12 SER B CA 1
ATOM 938 C C . SER B 1 12 ? 6.152 10.438 -0.429 1 97.44 12 SER B C 1
ATOM 940 O O . SER B 1 12 ? 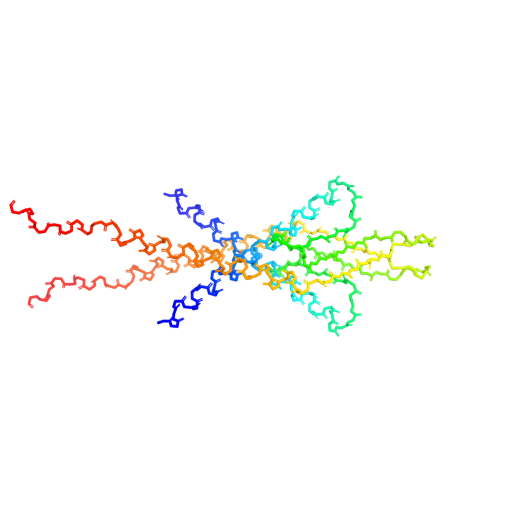5.57 9.711 -1.241 1 97.44 12 SER B O 1
ATOM 942 N N . THR B 1 13 ? 6.719 10.031 0.702 1 97.44 13 THR B N 1
ATOM 943 C CA . THR B 1 13 ? 6.688 8.609 1.025 1 97.44 13 THR B CA 1
ATOM 944 C C . THR B 1 13 ? 5.254 8.141 1.275 1 97.44 13 THR B C 1
ATOM 946 O O . THR B 1 13 ? 4.84 7.094 0.773 1 97.44 13 THR B O 1
ATOM 949 N N . ILE B 1 14 ? 4.527 8.891 1.981 1 97.5 14 ILE B N 1
ATOM 950 C CA . ILE B 1 14 ? 3.129 8.57 2.252 1 97.5 14 ILE B CA 1
ATOM 951 C C . ILE B 1 14 ? 2.352 8.508 0.939 1 97.5 14 ILE B C 1
ATOM 953 O O . ILE B 1 14 ? 1.61 7.551 0.697 1 97.5 14 ILE B O 1
ATOM 957 N N . THR B 1 15 ? 2.543 9.516 0.133 1 97.19 15 THR B N 1
ATOM 958 C CA . THR B 1 15 ? 1.859 9.562 -1.154 1 97.19 15 THR B CA 1
ATOM 959 C C . THR B 1 15 ? 2.203 8.336 -1.997 1 97.19 15 THR B C 1
ATOM 961 O O . THR B 1 15 ? 1.317 7.719 -2.59 1 97.19 15 THR B O 1
ATOM 964 N N . PHE B 1 16 ? 3.41 7.996 -1.998 1 98 16 PHE B N 1
ATOM 965 C CA . PHE B 1 16 ? 3.881 6.84 -2.752 1 98 16 PHE B CA 1
ATOM 966 C C . PHE B 1 16 ? 3.223 5.562 -2.248 1 98 16 PHE B C 1
ATOM 968 O O . PHE B 1 16 ? 2.75 4.746 -3.043 1 98 16 PHE B O 1
ATOM 975 N N . CYS B 1 17 ? 3.213 5.414 -0.981 1 96.81 17 CYS B N 1
ATOM 976 C CA . CYS B 1 17 ? 2.613 4.227 -0.38 1 96.81 17 CYS B CA 1
ATOM 977 C C . CYS B 1 17 ? 1.128 4.137 -0.713 1 96.81 17 CYS B C 1
ATOM 979 O O . CYS B 1 17 ? 0.63 3.068 -1.065 1 96.81 17 CYS B O 1
ATOM 981 N N . VAL B 1 18 ? 0.476 5.234 -0.63 1 96.88 18 VAL B N 1
ATOM 982 C CA . VAL B 1 18 ? -0.963 5.266 -0.869 1 96.88 18 VAL B CA 1
ATOM 983 C C . VAL B 1 18 ? -1.252 4.938 -2.332 1 96.88 18 VAL B C 1
ATOM 985 O O . VAL B 1 18 ? -2.086 4.078 -2.631 1 96.88 18 VAL B O 1
ATOM 988 N N . LEU B 1 19 ? -0.511 5.52 -3.213 1 97 19 LEU B N 1
ATOM 989 C CA . LEU B 1 19 ? -0.713 5.277 -4.637 1 97 19 LEU B CA 1
ATOM 990 C C . LEU B 1 19 ? -0.401 3.824 -4.988 1 97 19 LEU B C 1
ATOM 992 O O . LEU B 1 19 ? -1.105 3.213 -5.797 1 97 19 LEU B O 1
ATOM 996 N N . SER B 1 20 ? 0.584 3.367 -4.398 1 97.56 20 SER B N 1
ATOM 997 C CA . SER B 1 20 ? 0.981 1.985 -4.652 1 97.56 20 SER B CA 1
ATOM 998 C C . SER B 1 20 ? -0.076 1.007 -4.152 1 97.56 20 SER B C 1
ATOM 1000 O O . SER B 1 20 ? -0.414 0.043 -4.844 1 97.56 20 SER B O 1
ATOM 1002 N N . PHE B 1 21 ? -0.604 1.275 -3.018 1 96.81 21 PHE B N 1
ATOM 1003 C CA . PHE B 1 21 ? -1.614 0.384 -2.461 1 96.81 21 PHE B CA 1
ATOM 1004 C C . PHE B 1 21 ? -2.914 0.477 -3.254 1 96.81 21 PHE B C 1
ATOM 1006 O O . PHE B 1 21 ? -3.574 -0.536 -3.494 1 96.81 21 PHE B O 1
ATOM 1013 N N . ILE B 1 22 ? -3.236 1.64 -3.67 1 96.81 22 ILE B N 1
ATOM 1014 C CA . ILE B 1 22 ? -4.43 1.811 -4.492 1 96.81 22 ILE B CA 1
ATOM 1015 C C . ILE B 1 22 ? -4.277 1.024 -5.793 1 96.81 22 ILE B C 1
ATOM 1017 O O . ILE B 1 22 ? -5.219 0.365 -6.238 1 96.81 22 ILE B O 1
ATOM 1021 N N . SER B 1 23 ? -3.119 1.083 -6.387 1 96.19 23 SER B N 1
ATOM 1022 C CA . SER B 1 23 ? -2.869 0.328 -7.609 1 96.19 23 SER B CA 1
ATOM 1023 C C . SER B 1 23 ? -3.029 -1.17 -7.375 1 96.19 23 SER B C 1
ATOM 1025 O O . SER B 1 23 ? -3.537 -1.887 -8.242 1 96.19 23 SER B O 1
ATOM 1027 N N . PHE B 1 24 ? -2.58 -1.59 -6.211 1 94.44 24 PHE B N 1
ATOM 1028 C CA . PHE B 1 24 ? -2.74 -2.988 -5.828 1 94.44 24 PHE B CA 1
ATOM 1029 C C . PHE B 1 24 ? -4.215 -3.363 -5.75 1 94.44 24 PHE B C 1
ATOM 1031 O O . PHE B 1 24 ? -4.633 -4.371 -6.324 1 94.44 24 PHE B O 1
ATOM 1038 N N . LEU B 1 25 ? -5 -2.559 -5.059 1 94.31 25 LEU B N 1
ATOM 1039 C CA . LEU B 1 25 ? -6.426 -2.828 -4.902 1 94.31 25 LEU B CA 1
ATOM 1040 C C . LEU B 1 25 ? -7.129 -2.84 -6.254 1 94.31 25 LEU B C 1
ATOM 1042 O O . LEU B 1 25 ? -7.984 -3.691 -6.504 1 94.31 25 LEU B O 1
ATOM 1046 N N . PHE B 1 26 ? -6.727 -1.966 -7.062 1 94.75 26 PHE B N 1
ATOM 1047 C CA . PHE B 1 26 ? -7.312 -1.898 -8.398 1 94.75 26 PHE B CA 1
ATOM 1048 C C . PHE B 1 26 ? -6.977 -3.15 -9.195 1 94.75 26 PHE B C 1
ATOM 1050 O O . PHE B 1 26 ? -7.832 -3.688 -9.906 1 94.75 26 PHE B O 1
ATOM 1057 N N . SER B 1 27 ? -5.742 -3.533 -9.086 1 93.62 27 SER B N 1
ATOM 1058 C CA . SER B 1 27 ? -5.312 -4.734 -9.797 1 93.62 27 SER B CA 1
ATOM 1059 C C . SER B 1 27 ? -6.082 -5.961 -9.312 1 93.62 27 SER B C 1
ATOM 1061 O O . SER B 1 27 ? -6.531 -6.773 -10.125 1 93.62 27 SER B O 1
ATOM 1063 N N . LEU B 1 28 ? -6.234 -6.062 -8.039 1 90.69 28 LEU B N 1
ATOM 1064 C CA . LEU B 1 28 ? -6.969 -7.184 -7.469 1 90.69 28 LEU B CA 1
ATOM 1065 C C . LEU B 1 28 ? -8.422 -7.184 -7.941 1 90.69 28 LEU B C 1
ATOM 1067 O O . LEU B 1 28 ? -8.945 -8.219 -8.352 1 90.69 28 LEU B O 1
ATOM 1071 N N . ALA B 1 29 ? -9.039 -6.078 -7.859 1 91.06 29 ALA B N 1
ATOM 1072 C CA . ALA B 1 29 ? -10.43 -5.941 -8.273 1 91.06 29 ALA B CA 1
ATOM 1073 C C . ALA B 1 29 ? -10.594 -6.273 -9.758 1 91.06 29 ALA B C 1
ATOM 1075 O O . ALA B 1 29 ? -11.492 -7.023 -10.133 1 91.06 29 ALA B O 1
ATOM 1076 N N . TYR B 1 30 ? -9.703 -5.727 -10.5 1 91.88 30 TYR B N 1
ATOM 1077 C CA . TYR B 1 30 ? -9.742 -5.941 -11.945 1 91.88 30 TYR B CA 1
ATOM 1078 C C . TYR B 1 30 ? -9.633 -7.422 -12.281 1 91.88 30 TYR B C 1
ATOM 1080 O O . TYR B 1 30 ? -10.422 -7.941 -13.078 1 91.88 30 TYR B O 1
ATOM 1088 N N . ASN B 1 31 ? -8.695 -8.039 -11.648 1 89.12 31 ASN B N 1
ATOM 1089 C CA . ASN B 1 31 ? -8.453 -9.453 -11.945 1 89.12 31 ASN B CA 1
ATOM 1090 C C . ASN B 1 31 ? -9.562 -10.344 -11.398 1 89.12 31 ASN B C 1
ATOM 1092 O O . ASN B 1 31 ? -9.883 -11.375 -11.992 1 89.12 31 ASN B O 1
ATOM 1096 N N . SER B 1 32 ? -10.156 -9.938 -10.312 1 85.75 32 SER B N 1
ATOM 1097 C CA . SER B 1 32 ? -11.289 -10.688 -9.773 1 85.75 32 SER B CA 1
ATOM 1098 C C . SER B 1 32 ? -12.5 -10.602 -10.695 1 85.75 32 SER B C 1
ATOM 1100 O O . SER B 1 32 ? -13.148 -11.617 -10.961 1 85.75 32 SER B O 1
ATOM 1102 N N . ILE B 1 33 ? -12.75 -9.531 -11.188 1 90.56 33 ILE B N 1
ATOM 1103 C CA . ILE B 1 33 ? -13.906 -9.289 -12.047 1 90.56 33 ILE B CA 1
ATOM 1104 C C . ILE B 1 33 ? -13.711 -10.016 -13.383 1 90.56 33 ILE B C 1
ATOM 1106 O O . ILE B 1 33 ? -14.656 -10.609 -13.906 1 90.56 33 ILE B O 1
ATOM 1110 N N . ASN B 1 34 ? -12.508 -10.047 -13.961 1 90.56 34 ASN B N 1
ATOM 1111 C CA . ASN B 1 34 ? -12.227 -10.633 -15.266 1 90.56 34 ASN B CA 1
ATOM 1112 C C . ASN B 1 34 ? -11.789 -12.094 -15.141 1 90.56 34 ASN B C 1
ATOM 1114 O O . ASN B 1 34 ? -11.414 -12.719 -16.125 1 90.56 34 ASN B O 1
ATOM 1118 N N . ARG B 1 35 ? -11.734 -12.625 -13.984 1 86.69 35 ARG B N 1
ATOM 1119 C CA . ARG B 1 35 ? -11.391 -14.016 -13.703 1 86.69 35 ARG B CA 1
ATOM 1120 C C . ARG B 1 35 ? -9.984 -14.344 -14.188 1 86.69 35 ARG B C 1
ATOM 1122 O O . ARG B 1 35 ? -9.758 -15.398 -14.797 1 86.69 35 ARG B O 1
ATOM 1129 N N . THR B 1 36 ? -9.078 -13.406 -14.008 1 83.69 36 THR B N 1
ATOM 1130 C CA . THR B 1 36 ? -7.68 -13.609 -14.367 1 83.69 36 THR B CA 1
ATOM 1131 C C . THR B 1 36 ? -6.812 -13.727 -13.125 1 83.69 36 THR B C 1
ATOM 1133 O O . THR B 1 36 ? -5.59 -13.586 -13.195 1 83.69 36 THR B O 1
ATOM 1136 N N . SER B 1 37 ? -7.465 -14.016 -12.117 1 79.56 37 SER B N 1
ATOM 1137 C CA . SER B 1 37 ? -6.695 -14.273 -10.898 1 79.56 37 SER B CA 1
ATOM 1138 C C . SER B 1 37 ? -5.824 -15.516 -11.055 1 79.56 37 SER B C 1
ATOM 1140 O O . SER B 1 37 ? -6.207 -16.469 -11.734 1 79.56 37 SER B O 1
ATOM 1142 N N . PRO B 1 38 ? -4.582 -15.258 -10.516 1 81.19 38 PRO B N 1
ATOM 1143 C CA . PRO B 1 38 ? -4.035 -14.367 -9.492 1 81.19 38 PRO B CA 1
ATOM 1144 C C . PRO B 1 38 ? -3.113 -13.297 -10.07 1 81.19 38 PRO B C 1
ATOM 1146 O O . PRO B 1 38 ? -2.16 -12.875 -9.406 1 81.19 38 PRO B O 1
ATOM 1149 N N . ASN B 1 39 ? -3.318 -13.031 -11.305 1 85.69 39 ASN B N 1
ATOM 1150 C CA . ASN B 1 39 ? -2.486 -11.969 -11.867 1 85.69 39 ASN B CA 1
ATOM 1151 C C . ASN B 1 39 ? -2.529 -10.711 -11.016 1 85.69 39 ASN B C 1
ATOM 1153 O O . ASN B 1 39 ? -3.535 -10.43 -10.359 1 85.69 39 ASN B O 1
ATOM 1157 N N . LEU B 1 40 ? -1.396 -10.047 -11.016 1 88.94 40 LEU B N 1
ATOM 1158 C CA . LEU B 1 40 ? -1.287 -8.859 -10.172 1 88.94 40 LEU B CA 1
ATOM 1159 C C . LEU B 1 40 ? -0.303 -7.859 -10.766 1 88.94 40 LEU B C 1
ATOM 1161 O O . LEU B 1 40 ? 0.76 -8.242 -11.258 1 88.94 40 LEU B O 1
ATOM 1165 N N . LYS B 1 41 ? -0.744 -6.594 -10.734 1 92.19 41 LYS B N 1
ATOM 1166 C CA . LYS B 1 41 ? 0.126 -5.492 -11.133 1 92.19 41 LYS B CA 1
ATOM 1167 C C . LYS B 1 41 ? 0.119 -4.383 -10.086 1 92.19 41 LYS B C 1
ATOM 1169 O O . LYS B 1 41 ? -0.946 -3.928 -9.656 1 92.19 41 LYS B O 1
ATOM 1174 N N . ILE B 1 42 ? 1.324 -4.008 -9.664 1 94.62 42 ILE B N 1
ATOM 1175 C CA . ILE B 1 42 ? 1.435 -2.959 -8.656 1 94.62 42 ILE B CA 1
ATOM 1176 C C . ILE B 1 42 ? 2.299 -1.817 -9.188 1 94.62 42 ILE B C 1
ATOM 1178 O O . ILE B 1 42 ? 3.33 -2.055 -9.82 1 94.62 42 ILE B O 1
ATOM 1182 N N . GLY B 1 43 ? 1.879 -0.61 -8.961 1 95.88 43 GLY B N 1
ATOM 1183 C CA . GLY B 1 43 ? 2.619 0.588 -9.328 1 95.88 43 GLY B CA 1
ATOM 1184 C C . GLY B 1 43 ? 1.781 1.601 -10.086 1 95.88 43 GLY B C 1
ATOM 1185 O O . GLY B 1 43 ? 0.962 1.229 -10.93 1 95.88 43 GLY B O 1
ATOM 1186 N N . PHE B 1 44 ? 2.008 2.789 -9.789 1 93.75 44 PHE B N 1
ATOM 1187 C CA . PHE B 1 44 ? 1.346 3.895 -10.469 1 93.75 44 PHE B CA 1
ATOM 1188 C C . PHE B 1 44 ? 2.213 5.148 -10.438 1 93.75 44 PHE B C 1
ATOM 1190 O O . PHE B 1 44 ? 2.682 5.555 -9.375 1 93.75 44 PHE B O 1
ATOM 1197 N N . PRO B 1 45 ? 2.352 5.805 -11.414 1 93.56 45 PRO B N 1
ATOM 1198 C CA . PRO B 1 45 ? 1.757 5.59 -12.734 1 93.56 45 PRO B CA 1
ATOM 1199 C C . PRO B 1 45 ? 2.455 4.484 -13.523 1 93.56 45 PRO B C 1
ATOM 1201 O O . PRO B 1 45 ? 1.918 4.004 -14.523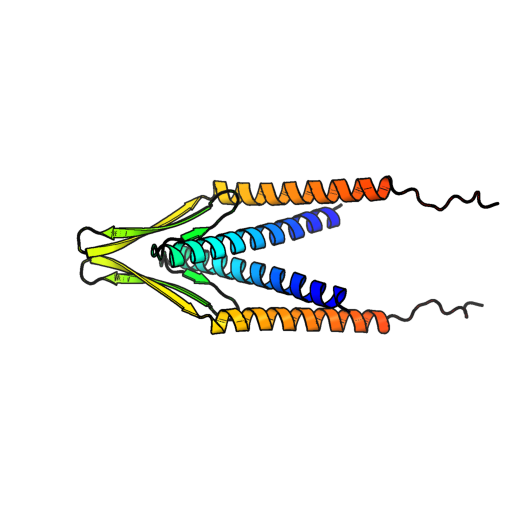 1 93.56 45 PRO B O 1
ATOM 1204 N N . LEU B 1 46 ? 3.656 4.113 -13.062 1 96.19 46 LEU B N 1
ATOM 1205 C CA . LEU B 1 46 ? 4.387 3.045 -13.734 1 96.19 46 LEU B CA 1
ATOM 1206 C C . LEU B 1 46 ? 4.312 1.75 -12.93 1 96.19 46 LEU B C 1
ATOM 1208 O O . LEU B 1 46 ? 4.516 1.757 -11.719 1 96.19 46 LEU B O 1
ATOM 1212 N N . ASN B 1 47 ? 4.047 0.712 -13.609 1 95.56 47 ASN B N 1
ATOM 1213 C CA . ASN B 1 47 ? 4.043 -0.588 -12.945 1 95.56 47 ASN B CA 1
ATOM 1214 C C . ASN B 1 47 ? 5.453 -1.032 -12.57 1 95.56 47 ASN B C 1
ATOM 1216 O O . ASN B 1 47 ? 6.375 -0.947 -13.391 1 95.56 47 ASN B O 1
ATOM 1220 N N . TYR B 1 48 ? 5.582 -1.486 -11.305 1 95.44 48 TYR B N 1
ATOM 1221 C CA . TYR B 1 48 ? 6.926 -1.911 -10.93 1 95.44 48 TYR B CA 1
ATOM 1222 C C . TYR B 1 48 ? 6.918 -3.336 -10.391 1 95.44 48 TYR B C 1
ATOM 1224 O O . TYR B 1 48 ? 7.977 -3.916 -10.133 1 95.44 48 TYR B O 1
ATOM 1232 N N . TYR B 1 49 ? 5.805 -3.9 -10.219 1 92.69 49 TYR B N 1
ATOM 1233 C CA . TYR B 1 49 ? 5.695 -5.305 -9.836 1 92.69 49 TYR B CA 1
ATOM 1234 C C . TYR B 1 49 ? 4.543 -5.98 -10.57 1 92.69 49 TYR B C 1
ATOM 1236 O O . TYR B 1 49 ? 3.469 -5.398 -10.727 1 92.69 49 TYR B O 1
ATOM 1244 N N . ASN B 1 50 ? 4.859 -7.125 -11.086 1 90.88 50 ASN B N 1
ATOM 1245 C CA . ASN B 1 50 ? 3.832 -7.883 -11.797 1 90.88 50 ASN B CA 1
ATOM 1246 C C . ASN B 1 50 ? 3.934 -9.375 -11.508 1 90.88 50 ASN B C 1
ATOM 1248 O O . ASN B 1 50 ? 5.031 -9.906 -11.32 1 90.88 50 ASN B O 1
ATOM 1252 N N . GLN B 1 51 ? 2.828 -9.945 -11.453 1 86.88 51 GLN B N 1
ATOM 1253 C CA . GLN B 1 51 ? 2.689 -11.391 -11.391 1 86.88 51 GLN B CA 1
ATOM 1254 C C . GLN B 1 51 ? 1.671 -11.898 -12.406 1 86.88 51 GLN B C 1
ATOM 1256 O O . GLN B 1 51 ? 0.599 -11.305 -12.562 1 86.88 51 GLN B O 1
ATOM 1261 N N . LEU B 1 52 ? 2.09 -13.008 -13.117 1 82.25 52 LEU B N 1
ATOM 1262 C CA . LEU B 1 52 ? 1.236 -13.539 -14.172 1 82.25 52 LEU B CA 1
ATOM 1263 C C . LEU B 1 52 ? 1.143 -15.055 -14.078 1 82.25 52 LEU B C 1
ATOM 1265 O O . LEU B 1 52 ? 2.164 -15.742 -14.008 1 82.25 52 LEU B O 1
ATOM 1269 N N . ALA B 1 53 ? -0.112 -15.5 -14.023 1 76.62 53 ALA B N 1
ATOM 1270 C CA . ALA B 1 53 ? -0.341 -16.938 -14.078 1 76.62 53 ALA B CA 1
ATOM 1271 C C . ALA B 1 53 ? -0.357 -17.438 -15.516 1 76.62 53 ALA B C 1
ATOM 1273 O O . ALA B 1 53 ? -1.067 -16.891 -16.359 1 76.62 53 ALA B O 1
ATOM 1274 N N . VAL B 1 54 ? 0.58 -18.328 -15.789 1 71.56 54 VAL B N 1
ATOM 1275 C CA . VAL B 1 54 ? 0.641 -18.891 -17.125 1 71.56 54 VAL B CA 1
ATOM 1276 C C . VAL B 1 54 ? 0.382 -20.391 -17.078 1 71.56 54 VAL B C 1
ATOM 1278 O O . VAL B 1 54 ? 0.867 -21.078 -16.172 1 71.56 54 VAL B O 1
ATOM 1281 N N . SER B 1 55 ? -0.529 -20.828 -17.922 1 69.38 55 SER B N 1
ATOM 1282 C CA . SER B 1 55 ? -0.813 -22.25 -18.016 1 69.38 55 SER B CA 1
ATOM 1283 C C . SER B 1 55 ? 0.394 -23.016 -18.547 1 69.38 55 SER B C 1
ATOM 1285 O O . SER B 1 55 ? 1.095 -22.547 -19.453 1 69.38 55 SER B O 1
ATOM 1287 N N . ASP B 1 56 ? 0.785 -23.891 -17.688 1 61.84 56 ASP B N 1
ATOM 1288 C CA . ASP B 1 56 ? 1.854 -24.734 -18.219 1 61.84 56 ASP B CA 1
ATOM 1289 C C . ASP B 1 56 ? 1.287 -25.922 -18.969 1 61.84 56 ASP B C 1
ATOM 1291 O O . ASP B 1 56 ? 0.137 -26.312 -18.75 1 61.84 56 ASP B O 1
ATOM 1295 N N . ASN B 1 57 ? 1.987 -26.266 -20 1 59.16 57 ASN B N 1
ATOM 1296 C CA . ASN B 1 57 ? 1.638 -27.344 -20.906 1 59.16 57 ASN B CA 1
ATOM 1297 C C . ASN B 1 57 ? 1.215 -28.594 -20.141 1 59.16 57 ASN B C 1
ATOM 1299 O O . ASN B 1 57 ? 0.467 -29.422 -20.656 1 59.16 57 ASN B O 1
ATOM 1303 N N . CYS B 1 58 ? 1.788 -28.75 -19.078 1 58.09 58 CYS B N 1
ATOM 1304 C CA . CYS B 1 58 ? 1.479 -29.984 -18.359 1 58.09 58 CYS B CA 1
ATOM 1305 C C . CYS B 1 58 ? 0.374 -29.766 -17.344 1 58.09 58 CYS B C 1
ATOM 1307 O O . CYS B 1 58 ? 0.357 -30.391 -16.281 1 58.09 58 CYS B O 1
ATOM 1309 N N . ASN B 1 59 ? -0.586 -29 -17.609 1 57.06 59 ASN B N 1
ATOM 1310 C CA . ASN B 1 59 ? -1.801 -28.75 -16.844 1 57.06 59 ASN B CA 1
ATOM 1311 C C . ASN B 1 59 ? -1.504 -28 -15.555 1 57.06 59 ASN B C 1
ATOM 1313 O O . ASN B 1 59 ? -2.266 -28.078 -14.594 1 57.06 59 ASN B O 1
ATOM 1317 N N . GLY B 1 60 ? -0.236 -27.484 -15.445 1 59.91 60 GLY B N 1
ATOM 1318 C CA . GLY B 1 60 ? 0.036 -26.703 -14.258 1 59.91 60 GLY B CA 1
ATOM 1319 C C . GLY B 1 60 ? 0.044 -25.203 -14.523 1 59.91 60 GLY B C 1
ATOM 1320 O O . GLY B 1 60 ? -0.281 -24.766 -15.625 1 59.91 60 GLY B O 1
ATOM 1321 N N . ILE B 1 61 ? -0.223 -24.422 -13.609 1 62.62 61 ILE B N 1
ATOM 1322 C CA . ILE B 1 61 ? -0.115 -22.969 -13.711 1 62.62 61 ILE B CA 1
ATOM 1323 C C . ILE B 1 61 ? 1.224 -22.516 -13.133 1 62.62 61 ILE B C 1
ATOM 1325 O O . ILE B 1 61 ? 1.595 -22.906 -12.023 1 62.62 61 ILE B O 1
ATOM 1329 N N . ASP B 1 62 ? 2.102 -22.016 -14.164 1 70.88 62 ASP B N 1
ATOM 1330 C CA . ASP B 1 62 ? 3.334 -21.375 -13.703 1 70.88 62 ASP B CA 1
ATOM 1331 C C . ASP B 1 62 ? 3.105 -19.891 -13.398 1 70.88 62 ASP B C 1
ATOM 1333 O O . ASP B 1 62 ? 2.359 -19.219 -14.109 1 70.88 62 ASP B O 1
ATOM 1337 N N . LEU B 1 63 ? 3.553 -19.438 -12.172 1 72.38 63 LEU B N 1
ATOM 1338 C CA . LEU B 1 63 ? 3.455 -18.031 -11.82 1 72.38 63 LEU B CA 1
AT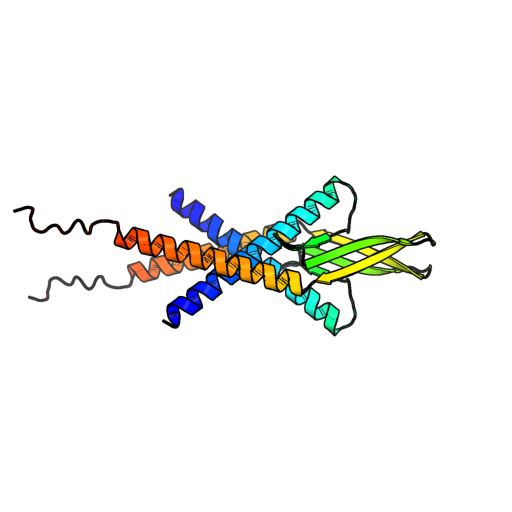OM 1339 C C . LEU B 1 63 ? 4.75 -17.297 -12.148 1 72.38 63 LEU B C 1
ATOM 1341 O O . LEU B 1 63 ? 5.789 -17.547 -11.539 1 72.38 63 LEU B O 1
ATOM 1345 N N . LEU B 1 64 ? 4.621 -16.453 -13.172 1 79.44 64 LEU B N 1
ATOM 1346 C CA . LEU B 1 64 ? 5.723 -15.562 -13.523 1 79.44 64 LEU B CA 1
ATOM 1347 C C . LEU B 1 64 ? 5.629 -14.25 -12.75 1 79.44 64 LEU B C 1
ATOM 1349 O O . LEU B 1 64 ? 4.535 -13.719 -12.555 1 79.44 64 LEU B O 1
ATOM 1353 N N . HIS B 1 65 ? 6.738 -13.977 -12.125 1 82.94 65 HIS B N 1
ATOM 1354 C CA . HIS B 1 65 ? 6.754 -12.703 -11.406 1 82.94 65 HIS B CA 1
ATOM 1355 C C . HIS B 1 65 ? 8 -11.891 -11.742 1 82.94 65 HIS B C 1
ATOM 1357 O O . HIS B 1 65 ? 9 -12.445 -12.219 1 82.94 65 HIS B O 1
ATOM 1363 N N . GLY B 1 66 ? 7.855 -10.539 -11.648 1 86 66 GLY B N 1
ATOM 1364 C CA . GLY B 1 66 ? 8.969 -9.656 -11.945 1 86 66 GLY B CA 1
ATOM 1365 C C . GLY B 1 66 ? 8.836 -8.289 -11.305 1 86 66 GLY B C 1
ATOM 1366 O O . GLY B 1 66 ? 7.719 -7.824 -11.055 1 86 66 GLY B O 1
ATOM 1367 N N . SER B 1 67 ? 10 -7.762 -11.008 1 89.31 67 SER B N 1
ATOM 1368 C CA . SER B 1 67 ? 10.07 -6.41 -10.461 1 89.31 67 SER B CA 1
ATOM 1369 C C . SER B 1 67 ? 10.867 -5.488 -11.375 1 89.31 67 SER B C 1
ATOM 1371 O O . SER B 1 67 ? 11.844 -5.918 -12 1 89.31 67 SER B O 1
ATOM 1373 N N . ASN B 1 68 ? 10.398 -4.32 -11.57 1 93.25 68 ASN B N 1
ATOM 1374 C CA . ASN B 1 68 ? 11.086 -3.262 -12.297 1 93.25 68 ASN B CA 1
ATOM 1375 C C . ASN B 1 68 ? 11.516 -2.131 -11.367 1 93.25 68 ASN B C 1
ATOM 1377 O O . ASN B 1 68 ? 10.75 -1.202 -11.117 1 93.25 68 ASN B O 1
ATOM 1381 N N . ILE B 1 69 ? 12.75 -2.084 -10.961 1 93.31 69 ILE B N 1
ATOM 1382 C CA . ILE B 1 69 ? 13.266 -1.163 -9.961 1 93.31 69 ILE B CA 1
ATOM 1383 C C . ILE B 1 69 ? 13.297 0.256 -10.523 1 93.31 69 ILE B C 1
ATOM 1385 O O . ILE B 1 69 ? 13.086 1.226 -9.789 1 93.31 69 ILE B O 1
ATOM 1389 N N . LYS B 1 70 ? 13.609 0.274 -11.773 1 96.38 70 LYS B N 1
ATOM 1390 C CA . LYS B 1 70 ? 13.633 1.592 -12.398 1 96.38 70 LYS B CA 1
ATOM 1391 C C . LYS B 1 70 ? 12.281 2.279 -12.281 1 96.38 70 LYS B C 1
ATOM 1393 O O . LYS B 1 70 ? 12.203 3.455 -11.922 1 96.38 70 LYS B O 1
ATOM 1398 N N . ASN B 1 71 ? 11.219 1.536 -12.547 1 96.75 71 ASN B N 1
ATOM 1399 C CA . ASN B 1 71 ? 9.875 2.08 -12.438 1 96.75 71 ASN B CA 1
ATOM 1400 C C . ASN B 1 71 ? 9.523 2.434 -10.992 1 96.75 71 ASN B C 1
ATOM 1402 O O . ASN B 1 71 ? 8.82 3.412 -10.742 1 96.75 71 ASN B O 1
ATOM 1406 N N . PHE B 1 72 ? 10.016 1.711 -10.047 1 96.75 72 PHE B N 1
ATOM 1407 C CA . PHE B 1 72 ? 9.812 1.978 -8.633 1 96.75 72 PHE B CA 1
ATOM 1408 C C . PHE B 1 72 ? 10.414 3.324 -8.242 1 96.75 72 PHE B C 1
ATOM 1410 O O . PHE B 1 72 ? 9.727 4.164 -7.648 1 96.75 72 PHE B O 1
ATOM 1417 N N . ILE B 1 73 ? 11.602 3.551 -8.664 1 97.31 73 ILE B N 1
ATOM 1418 C CA . ILE B 1 73 ? 12.336 4.773 -8.352 1 97.31 73 ILE B CA 1
ATOM 1419 C C . ILE B 1 73 ? 11.68 5.961 -9.055 1 97.31 73 ILE B C 1
ATOM 1421 O O . ILE B 1 73 ? 11.492 7.023 -8.453 1 97.31 73 ILE B O 1
ATOM 1425 N N . LEU B 1 74 ? 11.359 5.75 -10.273 1 97.75 74 LEU B N 1
ATOM 1426 C CA . LEU B 1 74 ? 10.727 6.82 -11.031 1 97.75 74 LEU B CA 1
ATOM 1427 C C . LEU B 1 74 ? 9.398 7.23 -10.398 1 97.75 74 LEU B C 1
ATOM 1429 O O . LEU B 1 74 ? 9.094 8.422 -10.305 1 97.75 74 LEU B O 1
ATOM 1433 N N . ASN B 1 75 ? 8.586 6.234 -9.961 1 98 75 ASN B N 1
ATOM 1434 C CA . ASN B 1 75 ? 7.34 6.543 -9.281 1 98 75 ASN B CA 1
ATOM 1435 C C . ASN B 1 75 ? 7.578 7.375 -8.023 1 98 75 ASN B C 1
ATOM 1437 O O . ASN B 1 75 ? 6.82 8.305 -7.734 1 98 75 ASN B O 1
ATOM 1441 N N . TYR B 1 76 ? 8.586 7.039 -7.316 1 97.88 76 TYR B N 1
ATOM 1442 C CA . TYR B 1 76 ? 8.891 7.797 -6.105 1 97.88 76 TYR B CA 1
ATOM 1443 C C . TYR B 1 76 ? 9.305 9.219 -6.445 1 97.88 76 TYR B C 1
ATOM 1445 O O . TYR B 1 76 ? 8.883 10.172 -5.781 1 97.88 76 TYR B O 1
ATOM 1453 N N . ILE B 1 77 ? 10.094 9.398 -7.473 1 97.94 77 ILE B N 1
ATOM 1454 C CA . ILE B 1 77 ? 10.539 10.711 -7.918 1 97.94 77 ILE B CA 1
ATOM 1455 C C . ILE B 1 77 ? 9.336 11.555 -8.336 1 97.94 77 ILE B C 1
ATOM 1457 O O . ILE B 1 77 ? 9.266 12.742 -8.031 1 97.94 77 ILE B O 1
ATOM 1461 N N . ILE B 1 78 ? 8.445 10.93 -9 1 97.94 78 ILE B N 1
ATOM 1462 C CA . ILE B 1 78 ? 7.223 11.609 -9.406 1 97.94 78 ILE B CA 1
ATOM 1463 C C . ILE B 1 78 ? 6.484 12.117 -8.164 1 97.94 78 ILE B C 1
ATOM 1465 O O . ILE B 1 78 ? 6 13.25 -8.141 1 97.94 78 ILE B O 1
ATOM 1469 N N . CYS B 1 79 ? 6.387 11.266 -7.129 1 97.44 79 CYS B N 1
ATOM 1470 C CA . CYS B 1 79 ? 5.73 11.672 -5.895 1 97.44 79 CYS B CA 1
ATOM 1471 C C . CYS B 1 79 ? 6.473 12.828 -5.23 1 97.44 79 CYS B C 1
ATOM 1473 O O . CYS B 1 79 ? 5.848 13.781 -4.758 1 97.44 79 CYS B O 1
ATOM 1475 N N . VAL B 1 80 ? 7.801 12.812 -5.227 1 97.12 80 VAL B N 1
ATOM 1476 C CA . VAL B 1 80 ? 8.625 13.883 -4.664 1 97.12 80 VAL B CA 1
ATOM 1477 C C . VAL B 1 80 ? 8.359 15.188 -5.414 1 97.12 80 VAL B C 1
ATOM 1479 O O . VAL B 1 80 ? 8.18 16.234 -4.801 1 97.12 80 VAL B O 1
ATOM 1482 N N . THR B 1 81 ? 8.359 15.094 -6.68 1 97.56 81 THR B N 1
ATOM 1483 C CA . THR B 1 81 ? 8.125 16.266 -7.523 1 97.56 81 THR B CA 1
ATOM 1484 C C . THR B 1 81 ? 6.746 16.844 -7.254 1 97.56 81 THR B C 1
ATOM 1486 O O . THR B 1 81 ? 6.598 18.062 -7.141 1 97.56 81 THR B O 1
ATOM 1489 N N . ALA B 1 82 ? 5.762 16 -7.184 1 96.25 82 ALA B N 1
ATOM 1490 C CA . ALA B 1 82 ? 4.402 16.453 -6.906 1 96.25 82 ALA B CA 1
ATOM 1491 C C . ALA B 1 82 ? 4.336 17.203 -5.582 1 96.25 82 ALA B C 1
ATOM 1493 O O . ALA B 1 82 ? 3.727 18.281 -5.496 1 96.25 82 ALA B O 1
ATOM 1494 N N . ILE B 1 83 ? 4.988 16.703 -4.547 1 96.19 83 ILE B N 1
ATOM 1495 C CA . ILE B 1 83 ? 4.961 17.312 -3.225 1 96.19 83 ILE B CA 1
ATOM 1496 C C . ILE B 1 83 ? 5.723 18.641 -3.258 1 96.19 83 ILE B C 1
ATOM 1498 O O . ILE B 1 83 ? 5.312 19.609 -2.621 1 96.19 83 ILE B O 1
ATOM 1502 N N . LEU B 1 84 ? 6.734 18.656 -4.004 1 95.38 84 LEU B N 1
ATOM 1503 C CA . LEU B 1 84 ? 7.496 19.891 -4.164 1 95.38 84 LEU B CA 1
ATOM 1504 C C . LEU B 1 84 ? 6.637 20.969 -4.805 1 95.38 84 LEU B C 1
ATOM 1506 O O . LEU B 1 84 ? 6.652 22.125 -4.363 1 95.38 84 LEU B O 1
ATOM 1510 N N . ILE B 1 85 ? 5.945 20.641 -5.809 1 94.44 85 ILE B N 1
ATOM 1511 C CA . ILE B 1 85 ? 5.082 21.578 -6.512 1 94.44 85 ILE B CA 1
ATOM 1512 C C . ILE B 1 85 ? 3.996 22.094 -5.562 1 94.44 85 ILE B C 1
ATOM 1514 O O . ILE B 1 85 ? 3.723 23.297 -5.512 1 94.44 85 ILE B O 1
ATOM 1518 N N . ILE B 1 86 ? 3.4 21.188 -4.844 1 92.25 86 ILE B N 1
ATOM 1519 C CA . ILE B 1 86 ? 2.328 21.562 -3.922 1 92.25 86 ILE B CA 1
ATOM 1520 C C . ILE B 1 86 ? 2.865 22.5 -2.855 1 92.25 86 ILE B C 1
ATOM 1522 O O . ILE B 1 86 ? 2.232 23.516 -2.539 1 92.25 86 ILE B O 1
ATOM 1526 N N . LYS B 1 87 ? 3.961 22.25 -2.309 1 90.56 87 LYS B N 1
ATOM 1527 C CA . LYS B 1 87 ? 4.539 23.094 -1.267 1 90.56 87 LYS B CA 1
ATOM 1528 C C . LYS B 1 87 ? 4.957 24.453 -1.828 1 90.56 87 LYS B C 1
ATOM 1530 O O . LYS B 1 87 ? 4.82 25.469 -1.157 1 90.56 87 LYS B O 1
ATOM 1535 N N . TYR B 1 88 ? 5.461 24.453 -2.988 1 89.5 88 TYR B N 1
ATOM 1536 C CA . TYR B 1 88 ? 5.84 25.703 -3.641 1 89.5 88 TYR B CA 1
ATOM 1537 C C . TYR B 1 88 ? 4.621 26.594 -3.877 1 89.5 88 TYR B C 1
ATOM 1539 O O . TYR B 1 88 ? 4.648 27.797 -3.578 1 89.5 88 TYR B O 1
ATOM 1547 N N . LYS B 1 89 ? 3.611 26.047 -4.332 1 88.44 89 LYS B N 1
ATOM 1548 C CA . LYS B 1 89 ? 2.379 26.797 -4.59 1 88.44 89 LYS B CA 1
ATOM 1549 C C . LYS B 1 89 ? 1.776 27.328 -3.295 1 88.44 89 LYS B C 1
ATOM 1551 O O . LYS B 1 89 ? 1.26 28.438 -3.258 1 88.44 89 LYS B O 1
ATOM 1556 N N . SER B 1 90 ? 1.875 26.5 -2.25 1 85.88 90 SER B N 1
ATOM 1557 C CA . SER B 1 90 ? 1.35 26.922 -0.957 1 85.88 90 SER B CA 1
ATOM 1558 C C . SER B 1 90 ? 2.146 28.109 -0.399 1 85.88 90 SER B C 1
ATOM 1560 O O . SER B 1 90 ? 1.578 29.016 0.204 1 85.88 90 SER B O 1
ATOM 1562 N N . ASN B 1 91 ? 3.318 28.094 -0.66 1 83.94 91 ASN B N 1
ATOM 1563 C CA . ASN B 1 91 ? 4.168 29.188 -0.203 1 83.94 91 ASN B CA 1
ATOM 1564 C C . ASN B 1 91 ? 3.893 30.469 -0.983 1 83.94 91 ASN B C 1
ATOM 1566 O O . ASN B 1 91 ? 3.9 31.562 -0.413 1 83.94 91 ASN B O 1
ATOM 1570 N N . ILE B 1 92 ? 3.672 30.344 -2.184 1 82.94 92 ILE B N 1
ATOM 1571 C CA . ILE B 1 92 ? 3.373 31.5 -3.004 1 82.94 92 ILE B CA 1
ATOM 1572 C C . ILE B 1 92 ? 2.039 32.125 -2.574 1 82.94 92 ILE B C 1
ATOM 1574 O O . ILE B 1 92 ? 1.903 33.344 -2.492 1 82.94 92 ILE B O 1
ATOM 1578 N N . LYS B 1 93 ? 1.114 31.359 -2.312 1 78.25 93 LYS B N 1
ATOM 1579 C CA . LYS B 1 93 ? -0.203 31.828 -1.89 1 78.25 93 LYS B CA 1
ATOM 1580 C C . LYS B 1 93 ? -0.12 32.594 -0.563 1 78.25 93 LYS B C 1
ATOM 1582 O O . LYS B 1 93 ? -0.793 33.594 -0.376 1 78.25 93 LYS B O 1
ATOM 1587 N N . THR B 1 94 ? 0.665 32.094 0.307 1 73.75 94 THR B N 1
ATOM 1588 C CA . THR B 1 94 ? 0.832 32.75 1.589 1 73.75 94 THR B CA 1
ATOM 1589 C C . THR B 1 94 ? 1.507 34.125 1.401 1 73.75 94 THR B C 1
ATOM 1591 O O . THR B 1 94 ? 1.221 35.062 2.137 1 73.75 94 THR B O 1
ATOM 1594 N N . LEU B 1 95 ? 2.27 34.188 0.418 1 72.94 95 LEU B N 1
ATOM 1595 C CA . LEU B 1 95 ? 2.982 35.438 0.141 1 72.94 95 LEU B CA 1
ATOM 1596 C C . LEU B 1 95 ? 2.074 36.438 -0.558 1 72.94 95 LEU B C 1
ATOM 1598 O O . LEU B 1 95 ? 2.211 37.625 -0.359 1 72.94 95 LEU B O 1
ATOM 1602 N N . LEU B 1 96 ? 1.177 35.969 -1.348 1 72.19 96 LEU B N 1
ATOM 1603 C CA . LEU B 1 96 ? 0.303 36.844 -2.133 1 72.19 96 LEU B CA 1
ATOM 1604 C C . LEU B 1 96 ? -0.913 37.25 -1.316 1 72.19 96 LEU B C 1
ATOM 1606 O O . LEU B 1 96 ? -1.646 38.156 -1.718 1 72.19 96 LEU B O 1
ATOM 1610 N N . THR B 1 97 ? -1.304 36.469 -0.26 1 65.38 97 THR B N 1
ATOM 1611 C CA . THR B 1 97 ? -2.379 36.938 0.607 1 65.38 97 THR B CA 1
ATOM 1612 C C . THR B 1 97 ? -1.945 38.188 1.391 1 65.38 97 THR B C 1
ATOM 1614 O O . THR B 1 97 ? -0.954 38.125 2.123 1 65.38 97 THR B O 1
ATOM 1617 N N . PRO B 1 98 ? -2.326 39.344 1.033 1 57.75 98 PRO B N 1
ATOM 1618 C CA . PRO B 1 98 ? -1.983 40.625 1.651 1 57.75 98 PRO B CA 1
ATOM 1619 C C . PRO B 1 98 ? -2.209 40.656 3.162 1 57.75 98 PRO B C 1
ATOM 1621 O O . PRO B 1 98 ? -3.186 40.062 3.646 1 57.75 98 PRO B O 1
ATOM 1624 N N . SER B 1 99 ? -1.186 40.531 3.971 1 55.5 99 SER B N 1
ATOM 1625 C CA . SER B 1 99 ? -1.348 40.812 5.391 1 55.5 99 SER B CA 1
ATOM 1626 C C . SER B 1 99 ? -2.246 42.031 5.609 1 55.5 99 SER B C 1
ATOM 1628 O O . SER B 1 99 ? -2.031 43.094 5.008 1 55.5 99 SER B O 1
ATOM 1630 N N . ARG B 1 100 ? -3.529 41.781 5.707 1 52.62 100 ARG B N 1
ATOM 1631 C CA . ARG B 1 100 ? -4.477 42.875 5.996 1 52.62 100 ARG B CA 1
ATOM 1632 C C . ARG B 1 100 ? -3.943 43.781 7.09 1 52.62 100 ARG B C 1
ATOM 1634 O O . ARG B 1 100 ? -4.703 44.562 7.691 1 52.62 100 ARG B O 1
ATOM 1641 N N . ASN B 1 101 ? -2.695 43.594 7.539 1 47.03 101 ASN B N 1
ATOM 1642 C CA . ASN B 1 101 ? -2.389 44.594 8.547 1 47.03 101 ASN B CA 1
ATOM 1643 C C . ASN B 1 101 ? -2.295 46 7.938 1 47.03 101 ASN B C 1
ATOM 1645 O O . ASN B 1 101 ? -1.236 46.406 7.449 1 47.03 101 ASN B O 1
ATOM 1649 N N . SER B 1 102 ? -3.145 46.344 6.977 1 45.91 102 SER B N 1
ATOM 1650 C CA . SER B 1 102 ? -3.035 47.781 6.695 1 45.91 102 SER B CA 1
ATOM 1651 C C . SER B 1 102 ? -3.271 48.625 7.953 1 45.91 102 SER B C 1
ATOM 1653 O O . SER B 1 102 ? -4.273 48.438 8.648 1 45.91 102 SER B O 1
ATOM 1655 N N . PRO B 1 103 ? -2.131 49.156 8.594 1 46.06 103 PRO B N 1
ATOM 1656 C CA . PRO B 1 103 ? -2.271 50.094 9.703 1 46.06 103 PRO B CA 1
ATOM 1657 C C . PRO B 1 103 ? -3.221 51.25 9.375 1 46.06 103 PRO B C 1
ATOM 1659 O O . PRO B 1 103 ? -3.471 52.094 10.219 1 46.06 103 PRO B O 1
ATOM 1662 N N . PHE B 1 104 ? -3.422 51.5 7.945 1 42.75 104 PHE B N 1
ATOM 1663 C CA . PHE B 1 104 ? -4.008 52.812 7.656 1 42.75 104 PHE B CA 1
ATOM 1664 C C . PHE B 1 104 ? -5.477 52.844 8.047 1 42.75 104 PHE B C 1
ATOM 1666 O O . PHE B 1 104 ? -6.211 53.75 7.66 1 42.75 104 PHE B O 1
ATOM 1673 N N . GLY B 1 105 ? -6.016 51.781 8.805 1 35.66 105 GLY B N 1
ATOM 1674 C CA . GLY B 1 105 ? -7.305 52.219 9.328 1 35.66 105 GLY B CA 1
ATOM 1675 C C . GLY B 1 105 ? -7.199 53.344 10.336 1 35.66 105 GLY B C 1
ATOM 1676 O O . GLY B 1 105 ? -7.383 53.125 11.539 1 35.66 105 GLY B O 1
ATOM 1677 N N . GLY B 1 106 ? -6.332 54.375 10.062 1 25.23 106 GLY B N 1
ATOM 1678 C CA . GLY B 1 106 ? -6.723 55.594 10.727 1 25.23 106 GLY B CA 1
ATOM 1679 C C . GLY B 1 106 ? -8.062 56.125 10.25 1 25.23 106 GLY B C 1
ATOM 1680 O O . GLY B 1 106 ? -8.602 55.656 9.25 1 25.23 106 GLY B O 1
#

Radius of gyration: 23.71 Å; Cα contacts (8 Å, |Δi|>4): 262; chains: 2; bounding box: 35×89×57 Å

Nearest PDB structures (foldseek):
  6mf6-assembly2_B  TM=3.879E-01  e=9.855E+00  Saccharomyces cerevisiae S288C
  1zuk-assembly1_A  TM=2.909E-01  e=6.208E+00  Saccharomyces cerevisiae
  6mf6-assembly2_B  TM=3.861E-01  e=9.855E+00  Saccharomyces cerevisiae S288C
  1zuk-assembly1_A  TM=2.903E-01  e=6.208E+00  Saccharomyces cerevisiae